Protein 6VBF (pdb70)

Secondary structure (DSSP, 8-state):
-PPEEEEE-S-HHHHHHHHHHHHHTT-EEEEE--HHHHHHHHHHH--SEEEE----SS-HHHHHHHHTTT--S-B--BSS----HHHHH---S---BSP--HHHHHHHHHHHHHT-/-PPEEEEE-S-HHHHHHHHHHHHTTT-EEEEE--HHHHHHHHHHH--SEEEE----SS-HHHHHHHHTTT--S-B--BSS----HHHHH---S---BSS--HHHHHHHHHHHHHT-

Nearest PDB structures (foldseek):
  6vbf-assembly1_A-2  TM=1.009E+00  e=5.667E-22  Acinetobacter baumannii
  1nxt-assembly1_A-2  TM=9.416E-01  e=7.585E-11  Streptococcus pneumoniae TIGR4
  1nxx-assembly1_A-2  TM=9.143E-01  e=1.381E-10  Streptococcus pneumoniae TIGR4
  1nat-assembly1_A  TM=8.744E-01  e=8.213E-08  Bacillus subtilis
  5m7n-assembly1_B  TM=8.431E-01  e=1.344E-06  Brucella abortus str. 2308 A

B-factor: mean 37.84, std 13.03, range [18.89, 103.18]

CATH classification: 3.40.50.2300

Structure (mmCIF, N/CA/C/O backbone):
data_6VBF
#
_entry.id   6VBF
#
_cell.length_a   51.819
_cell.length_b   51.819
_cell.length_c   194.504
_cell.angle_alpha   90.000
_cell.angle_beta   90.000
_cell.angle_gamma   120.000
#
_symmetry.space_group_name_H-M   'P 65'
#
loop_
_entity.id
_entity.type
_entity.pdbx_description
1 polymer 'Two-component regulatory system response regulator'
2 non-polymer 'CALCIUM ION'
3 non-polymer 'CHLORIDE ION'
4 water water
#
loop_
_atom_site.group_PDB
_atom_site.id
_atom_site.type_symbol
_atom_site.label_atom_id
_atom_site.label_alt_id
_atom_site.label_comp_id
_atom_site.label_asym_id
_atom_site.label_entity_id
_atom_site.label_seq_id
_atom_site.pdbx_PDB_ins_code
_atom_site.Cartn_x
_atom_site.Cartn_y
_atom_site.Cartn_z
_atom_site.occupancy
_atom_site.B_iso_or_equiv
_atom_site.auth_seq_id
_atom_site.auth_comp_id
_atom_site.auth_asym_id
_atom_site.auth_atom_id
_atom_site.pdbx_PDB_model_num
ATOM 1 N N . LYS A 1 7 ? 17.894 27.417 28.667 1.000 82.325 6 LYS A N 1
ATOM 2 C CA . LYS A 1 7 ? 16.893 27.933 27.675 1.000 78.827 6 LYS A CA 1
ATOM 3 C C . LYS A 1 7 ? 17.239 29.399 27.358 1.000 70.641 6 LYS A C 1
ATOM 4 O O . LYS A 1 7 ? 16.310 30.209 27.145 1.000 70.701 6 LYS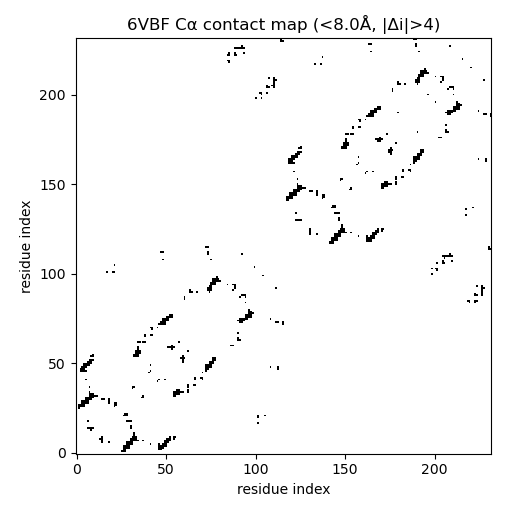 A O 1
ATOM 10 N N . LEU A 1 8 ? 18.543 29.705 27.323 1.000 60.100 7 LEU A N 1
ATOM 11 C CA . LEU A 1 8 ? 19.079 31.065 27.033 1.000 50.561 7 LEU A CA 1
ATOM 12 C C . LEU A 1 8 ? 18.720 31.459 25.600 1.000 42.635 7 LEU A C 1
ATOM 13 O O . LEU A 1 8 ? 18.353 30.603 24.801 1.000 42.720 7 LEU A O 1
ATOM 18 N N . PRO A 1 9 ? 18.774 32.758 25.221 1.000 38.339 8 PRO A N 1
ATOM 19 C CA . PRO A 1 9 ? 18.544 33.146 23.826 1.000 35.232 8 PRO A CA 1
ATOM 20 C C . PRO A 1 9 ? 19.650 32.530 22.956 1.000 31.811 8 PRO A C 1
ATOM 21 O O . PRO A 1 9 ? 20.804 32.666 23.335 1.000 30.276 8 PRO A O 1
ATOM 25 N N . LYS A 1 10 ? 19.276 31.899 21.834 1.000 31.087 9 LYS A N 1
ATOM 26 C CA . LYS A 1 10 ? 20.249 31.232 20.923 1.000 31.137 9 LYS A CA 1
ATOM 27 C C . LYS A 1 10 ? 20.612 32.165 19.762 1.000 27.822 9 LYS A C 1
ATOM 28 O O . LYS A 1 10 ? 19.707 32.569 18.992 1.000 25.484 9 LYS A O 1
ATOM 34 N N . ILE A 1 11 ? 21.903 32.474 19.655 1.000 26.229 10 ILE A N 1
ATOM 35 C CA . ILE A 1 11 ? 22.446 33.372 18.599 1.000 26.112 10 ILE A CA 1
ATOM 36 C C . ILE A 1 11 ? 23.303 32.552 17.630 1.000 24.998 10 ILE A C 1
ATOM 37 O O . ILE A 1 11 ? 24.065 31.675 18.079 1.000 24.513 10 ILE A O 1
ATOM 42 N N . LEU A 1 12 ? 23.176 32.834 16.339 1.000 23.748 11 LEU A N 1
ATOM 43 C CA . LEU A 1 12 ? 24.075 32.222 15.341 1.000 23.803 11 LEU A CA 1
ATOM 44 C C . LEU A 1 12 ? 24.891 33.367 14.736 1.000 22.823 11 LEU A C 1
ATOM 45 O O . LEU A 1 12 ? 24.274 34.342 14.222 1.000 24.554 11 LEU A O 1
ATOM 50 N N . ILE A 1 13 ? 26.202 33.302 14.882 1.000 23.045 12 ILE A N 1
ATOM 51 C CA . ILE A 1 13 ? 27.107 34.300 14.256 1.000 23.962 12 ILE A CA 1
ATOM 52 C C . ILE A 1 13 ? 27.544 33.707 12.921 1.000 24.981 12 ILE A C 1
ATOM 53 O O . ILE A 1 13 ? 28.138 32.621 12.921 1.000 26.332 12 ILE A O 1
ATOM 58 N N . VAL A 1 14 ? 27.204 34.380 11.833 1.000 24.634 13 VAL A N 1
ATOM 59 C CA . VAL A 1 14 ? 27.601 33.930 10.478 1.000 26.653 13 VAL A CA 1
ATOM 60 C C . VAL A 1 14 ? 28.657 34.930 10.023 1.000 28.252 13 VAL A C 1
ATOM 61 O O . VAL A 1 14 ? 28.278 36.040 9.577 1.000 27.679 13 VAL A O 1
ATOM 65 N N . GLU A 1 15 ? 29.914 34.513 10.131 1.000 31.731 14 GLU A N 1
ATOM 66 C CA . GLU A 1 15 ? 31.106 35.361 9.905 1.000 34.980 14 GLU A CA 1
ATOM 67 C C . GLU A 1 15 ? 32.237 34.476 9.383 1.000 39.501 14 GLU A C 1
ATOM 68 O O . GLU A 1 15 ? 32.544 33.474 10.054 1.000 41.821 14 GLU A O 1
ATOM 74 N N . ASP A 1 16 ? 32.813 34.813 8.230 1.000 41.495 15 ASP A N 1
ATOM 75 C CA . ASP A 1 16 ? 33.915 33.970 7.687 1.000 46.565 15 ASP A CA 1
ATOM 76 C C . ASP A 1 16 ? 35.237 34.402 8.333 1.000 47.383 15 ASP A C 1
ATOM 77 O O . ASP A 1 16 ? 36.222 33.650 8.196 1.000 49.075 15 ASP A O 1
ATOM 82 N N . ASP A 1 17 ? 35.272 35.588 8.958 1.000 46.111 16 ASP A N 1
ATOM 83 C CA . ASP A 1 17 ? 36.473 36.013 9.730 1.000 48.286 16 ASP A CA 1
ATOM 84 C C . ASP A 1 17 ? 36.428 35.211 11.037 1.000 49.376 16 ASP A C 1
ATOM 85 O O . ASP A 1 17 ? 35.879 35.724 12.030 1.000 46.003 16 ASP A O 1
ATOM 90 N N . GLU A 1 18 ? 36.981 33.991 11.011 1.000 54.760 17 GLU A N 1
ATOM 91 C CA . GLU A 1 18 ? 36.909 33.055 12.167 1.000 56.105 17 GLU A CA 1
ATOM 92 C C . GLU A 1 18 ? 37.399 33.723 13.459 1.000 53.017 17 GLU A C 1
ATOM 93 O O . GLU A 1 18 ? 36.799 33.453 14.509 1.000 49.146 17 GLU A O 1
ATOM 99 N N . ARG A 1 19 ? 38.444 34.552 13.377 1.000 52.474 18 ARG A N 1
ATOM 100 C CA . ARG A 1 19 ? 39.055 35.212 14.566 1.000 51.554 18 ARG A CA 1
ATOM 101 C C . ARG A 1 19 ? 38.034 36.112 15.274 1.000 46.340 18 ARG A C 1
ATOM 102 O O . ARG A 1 19 ? 37.818 35.923 16.491 1.000 39.968 18 ARG A O 1
ATOM 110 N N . LEU A 1 20 ? 37.470 37.081 14.546 1.000 44.579 19 LEU A N 1
ATOM 111 C CA . LEU A 1 20 ? 36.451 38.011 15.104 1.000 41.954 19 LEU A CA 1
ATOM 112 C C . LEU A 1 20 ? 35.249 37.205 15.609 1.000 38.249 19 LEU A C 1
ATOM 113 O O . LEU A 1 20 ? 34.757 37.493 16.725 1.000 37.944 19 LEU A O 1
ATOM 118 N N . ALA A 1 21 ? 34.806 36.227 14.819 1.000 35.804 20 ALA A N 1
ATOM 119 C CA . ALA A 1 21 ? 33.632 35.403 15.185 1.000 34.250 20 ALA A CA 1
ATOM 120 C C . ALA A 1 21 ? 33.838 34.764 16.562 1.000 34.925 20 ALA A C 1
ATOM 121 O O . ALA A 1 21 ? 32.917 34.804 17.375 1.000 33.015 20 ALA A O 1
ATOM 123 N N . ARG A 1 22 ? 35.023 34.208 16.804 1.000 35.256 21 ARG A N 1
ATOM 124 C CA . ARG A 1 22 ? 35.282 33.502 18.087 1.000 35.300 21 ARG A CA 1
ATOM 125 C C . ARG A 1 22 ? 35.422 34.516 19.223 1.000 33.808 21 ARG A C 1
ATOM 126 O O . ARG A 1 22 ? 34.936 34.201 20.313 1.000 34.044 21 ARG A O 1
ATOM 134 N N . LEU A 1 23 ? 36.051 35.670 18.986 1.000 33.825 22 LEU A N 1
ATOM 135 C CA . LEU A 1 23 ? 36.145 36.699 20.062 1.000 34.734 22 LEU A CA 1
ATOM 136 C C . LEU A 1 23 ? 34.738 37.183 20.430 1.000 32.930 22 LEU A C 1
ATOM 137 O O . LEU A 1 23 ? 34.450 37.316 21.617 1.000 33.241 22 LEU A O 1
ATOM 142 N N . THR A 1 24 ? 33.908 37.440 19.425 1.000 31.061 23 THR A N 1
ATOM 143 C CA . THR A 1 24 ? 32.516 37.886 19.658 1.000 29.869 23 THR A CA 1
ATOM 144 C C . THR A 1 24 ? 31.743 36.785 20.390 1.000 27.172 23 THR A C 1
ATOM 145 O O . THR A 1 24 ? 31.004 37.106 21.335 1.000 25.474 23 THR A O 1
ATOM 149 N N . GLN A 1 25 ? 31.889 35.543 19.929 1.000 27.383 24 GLN A N 1
ATOM 150 C CA . GLN A 1 25 ? 31.196 34.384 20.544 1.000 26.970 24 GLN A CA 1
ATOM 151 C C . GLN A 1 25 ? 31.524 34.326 22.042 1.000 28.472 24 GLN A C 1
ATOM 152 O O . GLN A 1 25 ? 30.587 34.239 22.847 1.000 30.362 24 GLN A O 1
ATOM 158 N N A GLU A 1 26 ? 32.817 34.404 22.376 0.500 31.160 25 GLU A N 1
ATOM 159 N N B GLU A 1 26 ? 32.811 34.391 22.394 0.500 30.791 25 GLU A N 1
ATOM 160 C CA A GLU A 1 26 ? 33.329 34.331 23.775 0.500 32.600 25 GLU A CA 1
ATOM 161 C CA B GLU A 1 26 ? 33.252 34.286 23.813 0.500 31.950 25 GLU A CA 1
ATOM 162 C C A GLU A 1 26 ? 32.661 35.421 24.622 0.500 31.620 25 GLU A C 1
ATOM 163 C C B GLU A 1 26 ? 32.632 35.424 24.636 0.500 31.205 25 GLU A C 1
ATOM 164 O O A GLU A 1 26 ? 32.170 35.108 25.720 0.500 30.969 25 GLU A O 1
ATOM 165 O O B GLU A 1 26 ? 32.144 35.146 25.744 0.500 30.639 25 GLU A O 1
ATOM 176 N N . TYR A 1 27 ? 32.638 36.649 24.100 1.000 32.471 26 TYR A N 1
ATOM 177 C CA . TYR A 1 27 ? 32.059 37.809 24.825 1.000 29.946 26 TYR A CA 1
ATOM 178 C C . TYR A 1 27 ? 30.562 37.597 25.068 1.000 28.576 26 TYR A C 1
ATOM 179 O O . TYR A 1 27 ? 30.094 37.825 26.210 1.000 28.871 26 TYR A O 1
ATOM 188 N N . LEU A 1 28 ? 29.833 37.153 24.043 1.000 28.246 27 LEU A N 1
ATOM 189 C CA . LEU A 1 28 ? 28.357 37.001 24.166 1.000 26.729 27 LEU A CA 1
ATOM 190 C C . LEU A 1 28 ? 28.015 35.836 25.101 1.000 26.761 27 LEU A C 1
ATOM 191 O O . LEU A 1 28 ? 27.044 35.979 25.876 1.000 26.704 27 LEU A O 1
ATOM 196 N N . ILE A 1 29 ? 28.763 34.734 25.037 1.000 26.650 28 ILE A N 1
ATOM 197 C CA . ILE A 1 29 ? 28.533 33.593 25.972 1.000 27.277 28 ILE A CA 1
ATOM 198 C C . ILE A 1 29 ? 28.755 34.066 27.416 1.000 28.652 28 ILE A C 1
ATOM 199 O O . ILE A 1 29 ? 27.951 33.702 28.289 1.000 28.081 28 ILE A O 1
ATOM 204 N N . ARG A 1 30 ? 29.818 34.839 27.644 1.000 31.022 29 ARG A N 1
ATOM 205 C CA . ARG A 1 30 ? 30.166 35.370 28.995 1.000 35.906 29 ARG A CA 1
ATOM 206 C C . ARG A 1 30 ? 29.054 36.310 29.473 1.000 34.792 29 ARG A C 1
ATOM 207 O O . ARG A 1 30 ? 28.968 36.568 30.697 1.000 33.469 29 ARG A O 1
ATOM 215 N N . ASN A 1 31 ? 28.228 36.793 28.534 1.000 30.589 30 ASN A N 1
ATOM 216 C CA . ASN A 1 31 ? 27.128 37.745 28.842 1.000 32.843 30 ASN A CA 1
ATOM 217 C C . ASN A 1 31 ? 25.745 37.066 28.790 1.000 34.885 30 ASN A C 1
ATOM 218 O O . ASN A 1 31 ? 24.751 37.789 28.576 1.000 39.773 30 ASN A O 1
ATOM 223 N N . GLY A 1 32 ? 25.685 35.732 28.903 1.000 34.209 31 GLY A N 1
ATOM 224 C CA . GLY A 1 32 ? 24.396 35.029 29.092 1.000 34.732 31 GLY A CA 1
ATOM 225 C C . GLY A 1 32 ? 23.683 34.592 27.832 1.000 34.991 31 GLY A C 1
ATOM 226 O O . GLY A 1 32 ? 22.442 34.403 27.907 1.000 36.151 31 GLY A O 1
ATOM 227 N N . LEU A 1 33 ? 24.403 34.428 26.722 1.000 29.817 32 LEU A N 1
ATOM 228 C CA . LEU A 1 33 ? 23.753 33.957 25.473 1.000 30.580 32 LEU A CA 1
ATOM 229 C C . LEU A 1 33 ? 24.363 32.612 25.075 1.000 29.028 32 LEU A C 1
ATOM 230 O O . LEU A 1 33 ? 25.496 32.339 25.518 1.000 30.064 32 LEU A O 1
ATOM 235 N N . GLU A 1 34 ? 23.590 31.786 24.369 1.000 29.743 33 GLU A N 1
ATOM 236 C CA . GLU A 1 34 ? 24.096 30.521 23.771 1.000 31.511 33 GLU A CA 1
ATOM 237 C C . GLU A 1 34 ? 24.521 30.925 22.359 1.000 31.125 33 GLU A C 1
ATOM 238 O O . GLU A 1 34 ? 23.664 31.516 21.660 1.000 31.095 33 GLU A O 1
ATOM 244 N N . VAL A 1 35 ? 25.773 30.678 21.970 1.000 29.791 34 VAL A N 1
ATOM 245 C CA . VAL A 1 35 ? 26.230 31.206 20.653 1.000 28.194 34 VAL A CA 1
ATOM 246 C C . VAL A 1 35 ? 26.935 30.138 19.810 1.000 28.651 34 VAL A C 1
ATOM 247 O O . VAL A 1 35 ? 27.860 29.453 20.313 1.000 28.398 34 VAL A O 1
ATOM 251 N N . GLY A 1 36 ? 26.504 30.037 18.556 1.000 27.274 35 GLY A N 1
ATOM 252 C CA . GLY A 1 36 ? 27.124 29.153 17.558 1.000 28.525 35 GLY A CA 1
ATOM 253 C C . GLY A 1 36 ? 27.747 30.012 16.478 1.000 27.957 35 GLY A C 1
ATOM 254 O O . GLY A 1 36 ? 27.326 31.191 16.352 1.000 24.854 35 GLY A O 1
ATOM 255 N N . VAL A 1 37 ? 28.694 29.443 15.725 1.000 27.129 36 VAL A N 1
ATOM 256 C CA . VAL A 1 37 ? 29.414 30.173 14.646 1.000 27.979 36 VAL A CA 1
ATOM 257 C C . VAL A 1 37 ? 29.297 29.363 13.350 1.000 28.352 36 VAL A C 1
ATOM 258 O O . VAL A 1 37 ? 29.399 28.112 13.414 1.000 28.469 36 VAL A O 1
ATOM 262 N N . GLU A 1 38 ? 29.021 30.055 12.249 1.000 29.748 37 GLU A N 1
ATOM 263 C CA . GLU A 1 38 ? 28.972 29.452 10.890 1.000 28.852 37 GLU A CA 1
ATOM 264 C C . GLU A 1 38 ? 29.821 30.354 9.986 1.000 29.715 37 GLU A C 1
ATOM 265 O O . GLU A 1 38 ? 29.768 31.581 10.172 1.000 28.618 37 GLU A O 1
ATOM 271 N N . THR A 1 39 ? 30.614 29.770 9.083 1.000 30.997 38 THR A N 1
ATOM 272 C CA . THR A 1 39 ? 31.509 30.582 8.215 1.000 32.582 38 THR A CA 1
ATOM 273 C C . THR A 1 39 ? 31.068 30.524 6.751 1.000 33.142 38 THR A C 1
ATOM 274 O O . THR A 1 39 ? 31.580 31.339 5.982 1.000 34.829 38 THR A O 1
ATOM 278 N N . ASP A 1 40 ? 30.150 29.614 6.399 1.000 32.829 39 ASP A N 1
ATOM 279 C CA . ASP A 1 40 ? 29.731 29.463 4.982 1.000 32.378 39 ASP A CA 1
ATOM 280 C C . ASP A 1 40 ? 28.271 29.882 4.794 1.000 29.023 39 ASP A C 1
ATOM 281 O O . ASP A 1 40 ? 27.396 29.419 5.540 1.000 27.535 39 ASP A O 1
ATOM 286 N N . GLY A 1 41 ? 28.016 30.675 3.753 1.000 29.123 40 GLY A N 1
ATOM 287 C CA . GLY A 1 41 ? 26.658 31.181 3.474 1.000 28.050 40 GLY A CA 1
ATOM 288 C C . GLY A 1 41 ? 25.668 30.082 3.124 1.000 27.817 40 GLY A C 1
ATOM 289 O O . GLY A 1 41 ? 24.521 30.180 3.571 1.000 28.579 40 GLY A O 1
ATOM 290 N N . ASN A 1 42 ? 26.072 29.084 2.336 1.000 29.926 41 ASN A N 1
ATOM 291 C CA . ASN A 1 42 ? 25.130 27.994 1.953 1.000 32.522 41 ASN A CA 1
ATOM 292 C C . ASN A 1 42 ? 24.799 27.160 3.201 1.000 31.907 41 ASN A C 1
ATOM 293 O O . ASN A 1 42 ? 23.620 26.794 3.388 1.000 31.779 41 ASN A O 1
ATOM 298 N N . ARG A 1 43 ? 25.801 26.882 4.029 1.000 32.213 42 ARG A N 1
ATOM 299 C CA . ARG A 1 43 ? 25.554 26.128 5.285 1.000 32.964 42 ARG A CA 1
ATOM 300 C C . ARG A 1 43 ? 24.709 26.994 6.236 1.000 29.290 42 ARG A C 1
ATOM 301 O O . ARG A 1 43 ? 23.862 26.433 6.944 1.000 29.912 42 ARG A O 1
ATOM 309 N N . ALA A 1 44 ? 24.894 28.318 6.216 1.000 27.748 43 ALA A N 1
ATOM 310 C CA . ALA A 1 44 ? 24.115 29.197 7.126 1.000 26.339 43 ALA A CA 1
ATOM 311 C C . ALA A 1 44 ? 22.630 29.117 6.758 1.000 25.426 43 ALA A C 1
ATOM 312 O O . ALA A 1 44 ? 21.796 29.069 7.673 1.000 26.058 43 ALA A O 1
ATOM 314 N N . ILE A 1 45 ? 22.311 29.091 5.458 1.000 25.803 44 ILE A N 1
ATOM 315 C CA . ILE A 1 45 ? 20.883 28.996 5.031 1.000 26.889 44 ILE A CA 1
ATOM 316 C C . ILE A 1 45 ? 20.233 27.747 5.637 1.000 28.218 44 ILE A C 1
ATOM 317 O O . ILE A 1 45 ? 19.193 27.884 6.304 1.000 27.471 44 ILE A O 1
ATOM 322 N N A ARG A 1 46 ? 20.837 26.573 5.419 0.500 30.840 45 ARG A N 1
ATOM 323 N N B ARG A 1 46 ? 20.838 26.572 5.430 0.500 30.734 45 ARG A N 1
ATOM 324 C CA A ARG A 1 46 ? 20.259 25.300 5.931 0.500 33.643 45 ARG A CA 1
ATOM 325 C CA B ARG A 1 46 ? 20.239 25.303 5.931 0.500 33.481 45 ARG A CA 1
ATOM 326 C C A ARG A 1 46 ? 20.208 25.325 7.462 0.500 32.559 45 ARG A C 1
ATOM 327 C C B ARG A 1 46 ? 20.219 25.296 7.466 0.500 32.556 45 ARG A C 1
ATOM 328 O O A ARG A 1 46 ? 19.155 24.959 8.016 0.500 33.606 45 ARG A O 1
ATOM 329 O O B ARG A 1 46 ? 19.197 24.868 8.030 0.500 33.942 45 ARG A O 1
ATOM 344 N N . ARG A 1 47 ? 21.277 25.807 8.104 1.000 31.238 46 ARG A N 1
ATOM 345 C CA . ARG A 1 47 ? 21.372 25.818 9.588 1.000 32.077 46 ARG A CA 1
ATOM 346 C C . ARG A 1 47 ? 20.376 26.811 10.204 1.000 29.603 46 ARG A C 1
ATOM 347 O O . ARG A 1 47 ? 19.757 26.476 11.233 1.000 29.943 46 ARG A O 1
ATOM 355 N N . ILE A 1 48 ? 20.206 27.980 9.592 1.000 26.912 47 ILE A N 1
ATOM 356 C CA . ILE A 1 48 ? 19.216 28.947 10.146 1.000 27.180 47 ILE A CA 1
ATOM 357 C C . ILE A 1 48 ? 17.821 28.339 10.071 1.000 27.986 47 ILE A C 1
ATOM 358 O O . ILE A 1 48 ? 17.109 28.405 11.067 1.000 28.628 47 ILE A O 1
ATOM 363 N N . ILE A 1 49 ? 17.455 27.769 8.923 1.000 29.618 48 ILE A N 1
ATOM 364 C CA . ILE A 1 49 ? 16.090 27.194 8.748 1.000 32.188 48 ILE A CA 1
ATOM 365 C C . ILE A 1 49 ? 15.870 25.996 9.693 1.000 34.572 48 ILE A C 1
ATOM 366 O O . ILE A 1 49 ? 14.791 25.925 10.309 1.000 34.435 48 ILE A O 1
ATOM 371 N N . SER A 1 50 ? 16.851 25.104 9.838 1.000 36.057 49 SER A N 1
ATOM 372 C CA . SER A 1 50 ? 16.622 23.887 10.665 1.000 38.471 49 SER A CA 1
ATOM 373 C C . SER A 1 50 ? 16.782 24.158 12.167 1.000 38.241 49 SER A C 1
ATOM 374 O O . SER A 1 50 ? 15.982 23.601 12.931 1.000 37.344 49 SER A O 1
ATOM 377 N N . GLU A 1 51 ? 17.757 24.981 12.568 1.000 36.003 50 GLU A N 1
ATOM 378 C CA . GLU A 1 51 ? 18.042 25.214 14.016 1.000 36.214 50 GLU A CA 1
ATOM 379 C C . GLU A 1 51 ? 17.207 26.370 14.582 1.000 35.159 50 GLU A C 1
ATOM 380 O O . GLU A 1 51 ? 17.117 26.464 15.829 1.000 33.572 50 GLU A O 1
ATOM 386 N N . GLN A 1 52 ? 16.659 27.224 13.712 1.000 33.209 51 GLN A N 1
ATOM 387 C CA . GLN A 1 52 ? 15.779 28.344 14.145 1.000 30.872 51 GLN A CA 1
ATOM 388 C C . GLN A 1 52 ? 16.376 29.088 15.341 1.000 29.993 51 GLN A C 1
ATOM 389 O O . GLN A 1 52 ? 15.772 29.147 16.408 1.000 27.913 51 GLN A O 1
ATOM 395 N N . PRO A 1 53 ? 17.569 29.710 15.209 1.000 29.169 52 PRO A N 1
ATOM 396 C CA . PRO A 1 53 ? 18.127 30.516 16.297 1.000 28.533 52 PRO A CA 1
ATOM 397 C C . PRO A 1 53 ? 17.231 31.730 16.618 1.000 27.881 52 PRO A C 1
ATOM 398 O O . PRO A 1 53 ? 16.457 32.151 15.768 1.000 27.395 52 PRO A O 1
ATOM 402 N N . ASP A 1 54 ? 17.366 32.283 17.827 1.000 27.023 53 ASP A N 1
ATOM 403 C CA . ASP A 1 54 ? 16.532 33.445 18.245 1.000 26.742 53 ASP A CA 1
ATOM 404 C C . ASP A 1 54 ? 16.962 34.713 17.494 1.000 24.594 53 ASP A C 1
ATOM 405 O O . ASP A 1 54 ? 16.146 35.648 17.369 1.000 24.842 53 ASP A O 1
ATOM 410 N N . LEU A 1 55 ? 18.202 34.746 17.020 1.000 23.882 54 LEU A N 1
ATOM 411 C CA . LEU A 1 55 ? 18.714 35.917 16.272 1.000 22.861 54 LEU A CA 1
ATOM 412 C C . LEU A 1 55 ? 19.968 35.484 15.513 1.000 21.689 54 LEU A C 1
ATOM 413 O O . LEU A 1 55 ? 20.703 34.609 16.019 1.000 20.758 54 LEU A O 1
ATOM 418 N N . VAL A 1 56 ? 20.181 36.089 14.350 1.000 20.980 55 VAL A N 1
ATOM 419 C CA . VAL A 1 56 ? 21.367 35.816 13.501 1.000 20.363 55 VAL A CA 1
ATOM 420 C C . VAL A 1 56 ? 22.150 37.117 13.343 1.000 20.336 55 VAL A C 1
ATOM 421 O O . VAL A 1 56 ? 21.530 38.167 13.024 1.000 18.886 55 VAL A O 1
ATOM 425 N N . VAL A 1 57 ? 23.454 37.043 13.592 1.000 19.313 56 VAL A N 1
ATOM 426 C CA . VAL A 1 57 ? 24.411 38.136 13.292 1.000 20.928 56 VAL A CA 1
ATOM 427 C C . VAL A 1 57 ? 24.998 37.718 11.935 1.000 22.308 56 VAL A C 1
ATOM 428 O O . VAL A 1 57 ? 25.657 36.632 11.890 1.000 24.210 56 VAL A O 1
ATOM 432 N N . LEU A 1 58 ? 24.729 38.492 10.883 1.000 21.437 57 LEU A N 1
ATOM 433 C CA . LEU A 1 58 ? 25.064 38.066 9.491 1.000 22.574 57 LEU A CA 1
ATOM 434 C C . LEU A 1 58 ? 26.025 39.012 8.769 1.000 26.291 57 LEU A C 1
ATOM 435 O O . LEU A 1 58 ? 25.656 40.172 8.493 1.000 25.281 57 LEU A O 1
ATOM 440 N N . ASP A 1 59 ? 27.200 38.482 8.431 1.000 28.660 58 ASP A N 1
ATOM 441 C CA . ASP A 1 59 ? 28.226 39.197 7.633 1.000 32.929 58 ASP A CA 1
ATOM 442 C C . ASP A 1 59 ? 27.687 39.298 6.202 1.000 33.490 58 ASP A C 1
ATOM 443 O O . ASP A 1 59 ? 27.050 38.337 5.724 1.000 32.163 58 ASP A O 1
ATOM 448 N N . VAL A 1 60 ? 27.918 40.424 5.534 1.000 33.709 59 VAL A N 1
ATOM 449 C CA . VAL A 1 60 ? 27.377 40.620 4.162 1.000 35.979 59 VAL A CA 1
ATOM 450 C C . VAL A 1 60 ? 28.206 39.821 3.156 1.000 34.410 59 VAL A C 1
ATOM 451 O O . VAL A 1 60 ? 27.668 39.389 2.147 1.000 31.788 59 VAL A O 1
ATOM 463 N N . LEU A 1 62 ? 30.454 36.492 2.495 1.000 38.250 61 LEU A N 1
ATOM 464 C CA . LEU A 1 62 ? 30.730 35.140 2.958 1.000 38.554 61 LEU A CA 1
ATOM 465 C C . LEU A 1 62 ? 31.124 34.218 1.814 1.000 42.317 61 LEU A C 1
ATOM 466 O O . LEU A 1 62 ? 30.640 34.397 0.709 1.000 43.919 61 LEU A O 1
ATOM 471 N N . PRO A 1 63 ? 31.949 33.172 2.055 1.000 41.877 62 PRO A N 1
ATOM 472 C CA . PRO A 1 63 ? 32.219 32.172 1.027 1.000 45.886 62 PRO A CA 1
ATOM 473 C C . PRO A 1 63 ? 30.843 31.568 0.715 1.000 43.076 62 PRO A C 1
ATOM 474 O O . PRO A 1 63 ? 29.991 31.493 1.612 1.000 39.350 62 PRO A O 1
ATOM 478 N N . GLY A 1 64 ? 30.635 31.151 -0.522 1.000 41.066 63 GLY A N 1
ATOM 479 C CA . GLY A 1 64 ? 29.292 30.672 -0.865 1.000 40.951 63 GLY A CA 1
ATOM 480 C C . GLY A 1 64 ? 28.330 31.850 -0.856 1.000 43.146 63 GLY A C 1
ATOM 481 O O . GLY A 1 64 ? 28.788 32.996 -1.139 1.000 47.025 63 GLY A O 1
ATOM 482 N N . ALA A 1 65 ? 27.098 31.618 -0.407 1.000 36.101 64 ALA A N 1
ATOM 483 C CA . ALA A 1 65 ? 26.027 32.627 -0.515 1.000 33.908 64 ALA A CA 1
ATOM 484 C C . ALA A 1 65 ? 26.375 33.916 0.241 1.000 31.988 64 ALA A C 1
ATOM 485 O O . ALA A 1 65 ? 26.841 33.847 1.412 1.000 31.512 64 ALA A O 1
ATOM 487 N N . ASP A 1 66 ? 26.171 35.046 -0.447 1.000 31.609 65 ASP A N 1
ATOM 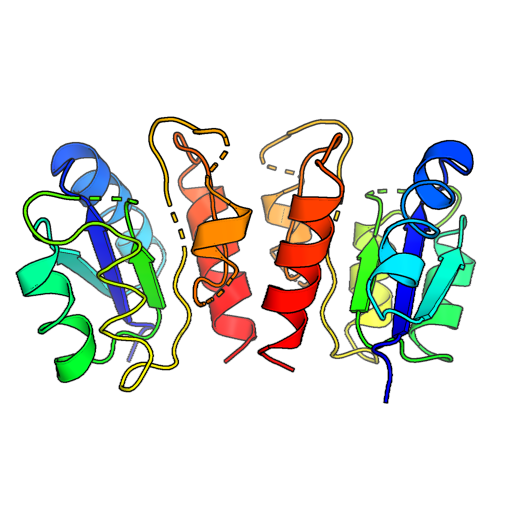488 C CA . ASP A 1 66 ? 26.370 36.407 0.113 1.000 32.380 65 ASP A CA 1
ATOM 489 C C . ASP A 1 66 ? 25.277 36.667 1.160 1.000 27.762 65 ASP A C 1
ATOM 490 O O . ASP A 1 66 ? 24.252 35.971 1.119 1.000 25.634 65 ASP A O 1
ATOM 495 N N . GLY A 1 67 ? 25.468 37.666 2.027 1.000 26.151 66 GLY A N 1
ATOM 496 C CA . GLY A 1 67 ? 24.479 37.957 3.085 1.000 25.683 66 GLY A CA 1
ATOM 497 C C . GLY A 1 67 ? 23.107 38.286 2.518 1.000 24.264 66 GLY A C 1
ATOM 498 O O . GLY A 1 67 ? 22.104 37.874 3.128 1.000 24.836 66 GLY A O 1
ATOM 499 N N . LEU A 1 68 ? 23.044 38.986 1.387 1.000 24.755 67 LEU A N 1
ATOM 500 C CA . LEU A 1 68 ? 21.706 39.310 0.830 1.000 24.705 67 LEU A CA 1
ATOM 501 C C . LEU A 1 68 ? 21.027 38.007 0.393 1.000 24.535 67 LEU A C 1
ATOM 502 O O . LEU A 1 68 ? 19.804 37.873 0.607 1.000 25.369 67 LEU A O 1
ATOM 507 N N . THR A 1 69 ? 21.788 37.080 -0.191 1.000 25.269 68 THR A N 1
ATOM 508 C CA . THR A 1 69 ? 21.221 35.769 -0.604 1.000 24.324 68 THR A CA 1
ATOM 509 C C . THR A 1 69 ? 20.760 35.010 0.646 1.000 24.295 68 THR A C 1
ATOM 510 O O . THR A 1 69 ? 19.647 34.435 0.624 1.000 24.993 68 THR A O 1
ATOM 514 N N . VAL A 1 70 ? 21.550 35.040 1.724 1.000 23.975 69 VAL A N 1
ATOM 515 C CA . VAL A 1 70 ? 21.124 34.312 2.959 1.000 24.838 69 VAL A CA 1
ATOM 516 C C . VAL A 1 70 ? 19.770 34.873 3.417 1.000 24.411 69 VAL A C 1
ATOM 517 O O . VAL A 1 70 ? 18.836 34.079 3.680 1.000 25.546 69 VAL A O 1
ATOM 521 N N A CYS A 1 71 ? 19.642 36.205 3.493 0.700 25.747 70 CYS A N 1
ATOM 522 N N B CYS A 1 71 ? 19.669 36.201 3.444 0.300 24.556 70 CYS A N 1
ATOM 523 C CA A CYS A 1 71 ? 18.342 36.812 3.901 0.700 26.063 70 CYS A CA 1
ATOM 524 C CA B CYS A 1 71 ? 18.436 36.886 3.902 0.300 24.399 70 CYS A CA 1
ATOM 525 C C A CYS A 1 71 ? 17.218 36.355 2.977 0.700 25.930 70 CYS A C 1
ATOM 526 C C B CYS A 1 71 ? 17.243 36.515 3.002 0.300 25.181 70 CYS A C 1
ATOM 527 O O A CYS A 1 71 ? 16.200 35.829 3.474 0.700 25.926 70 CYS A O 1
ATOM 528 O O B CYS A 1 71 ? 16.174 36.201 3.551 0.300 25.605 70 CYS A O 1
ATOM 533 N N . ARG A 1 72 ? 17.432 36.527 1.678 1.000 26.181 71 ARG A N 1
ATOM 534 C CA . ARG A 1 72 ? 16.370 36.186 0.696 1.000 27.686 71 ARG A CA 1
ATOM 535 C C . ARG A 1 72 ? 15.911 34.729 0.854 1.000 28.057 71 ARG A C 1
ATOM 536 O O . ARG A 1 72 ? 14.698 34.493 0.796 1.000 30.507 71 ARG A O 1
ATOM 544 N N . GLU A 1 73 ? 16.839 33.805 1.092 1.000 28.329 72 GLU A N 1
ATOM 545 C CA . GLU A 1 73 ? 16.496 32.360 1.138 1.000 31.583 72 GLU A CA 1
ATOM 546 C C . GLU A 1 73 ? 15.944 31.939 2.508 1.000 29.738 72 GLU A C 1
ATOM 547 O O . GLU A 1 73 ? 15.147 30.996 2.531 1.000 30.813 72 GLU A O 1
ATOM 553 N N . VAL A 1 74 ? 16.355 32.573 3.604 1.000 27.335 73 VAL A N 1
ATOM 554 C CA . VAL A 1 74 ? 15.828 32.115 4.928 1.000 26.491 73 VAL A CA 1
ATOM 555 C C . VAL A 1 74 ? 14.507 32.811 5.275 1.000 26.320 73 VAL A C 1
ATOM 556 O O . VAL A 1 74 ? 13.670 32.166 5.942 1.000 26.858 73 VAL A O 1
ATOM 560 N N . ARG A 1 75 ? 14.285 34.036 4.791 1.000 25.518 74 ARG A N 1
ATOM 561 C CA . ARG A 1 75 ? 13.099 34.816 5.234 1.000 25.846 74 ARG A CA 1
ATOM 562 C C . ARG A 1 75 ? 11.761 34.104 5.023 1.000 28.014 74 ARG A C 1
ATOM 563 O O . ARG A 1 75 ? 10.841 34.316 5.813 1.000 29.683 74 ARG A O 1
ATOM 571 N N . PRO A 1 76 ? 11.537 33.285 3.975 1.000 29.669 75 PRO A N 1
ATOM 572 C CA . PRO A 1 76 ? 10.260 32.575 3.872 1.000 31.941 75 PRO A CA 1
ATOM 573 C C . PRO A 1 76 ? 10.037 31.538 4.987 1.000 33.377 75 PRO A C 1
ATOM 574 O O . PRO A 1 76 ? 8.883 31.215 5.260 1.000 35.412 75 PRO A O 1
ATOM 578 N N . HIS A 1 77 ? 11.118 31.089 5.638 1.000 32.704 76 HIS A N 1
ATOM 579 C CA . HIS A 1 77 ? 11.053 29.993 6.645 1.000 33.929 76 HIS A CA 1
ATOM 580 C C . HIS A 1 77 ? 11.612 30.424 8.001 1.000 32.720 76 HIS A C 1
ATOM 581 O O . HIS A 1 77 ? 11.617 29.598 8.917 1.000 34.656 76 HIS A O 1
ATOM 588 N N . TYR A 1 78 ? 12.112 31.649 8.097 1.000 29.477 77 TYR A N 1
ATOM 589 C CA . TYR A 1 78 ? 12.759 32.126 9.339 1.000 28.506 77 TYR A CA 1
ATOM 590 C C . TYR A 1 78 ? 12.300 33.560 9.581 1.000 27.389 77 TYR A C 1
ATOM 591 O O . TYR A 1 78 ? 12.567 34.417 8.739 1.000 26.740 77 TYR A O 1
ATOM 600 N N . HIS A 1 79 ? 11.702 33.812 10.742 1.000 29.428 78 HIS A N 1
ATOM 601 C CA . HIS A 1 79 ? 11.059 35.132 10.974 1.000 29.290 78 HIS A CA 1
ATOM 602 C C . HIS A 1 79 ? 11.663 35.846 12.180 1.000 28.887 78 HIS A C 1
ATOM 603 O O . HIS A 1 79 ? 11.059 36.849 12.603 1.000 31.144 78 HIS A O 1
ATOM 610 N N . GLN A 1 80 ? 12.805 35.370 12.684 1.000 26.174 79 GLN A N 1
ATOM 611 C CA . GLN A 1 80 ? 13.442 36.007 13.872 1.000 26.576 79 GLN A CA 1
ATOM 612 C C . GLN A 1 80 ? 14.388 37.098 13.381 1.000 24.111 79 GLN A C 1
ATOM 613 O O . GLN A 1 80 ? 14.700 37.168 12.199 1.000 23.537 79 GLN A O 1
ATOM 619 N N . PRO A 1 81 ? 14.889 37.975 14.269 1.000 22.920 80 PRO A N 1
ATOM 620 C CA . PRO A 1 81 ? 15.735 39.086 13.832 1.000 22.373 80 PRO A CA 1
ATOM 621 C C . PRO A 1 81 ? 17.082 38.717 13.193 1.000 21.215 80 PRO A C 1
ATOM 622 O O . PRO A 1 81 ? 17.709 37.758 13.597 1.000 21.463 80 PRO A O 1
ATOM 626 N N . ILE A 1 82 ? 17.450 39.486 12.170 1.000 20.588 81 ILE A N 1
ATOM 627 C CA . ILE A 1 82 ? 18.763 39.372 11.480 1.000 21.752 81 ILE A CA 1
ATOM 628 C C . ILE A 1 82 ? 19.476 40.714 11.625 1.000 20.811 81 ILE A C 1
ATOM 629 O O . ILE A 1 82 ? 18.894 41.751 11.209 1.000 20.316 81 ILE A O 1
ATOM 634 N N . LEU A 1 83 ? 20.655 40.683 12.240 1.000 20.610 82 LEU A N 1
ATOM 635 C CA . LEU A 1 83 ? 21.529 41.866 12.422 1.000 21.493 82 LEU A CA 1
ATOM 636 C C . LEU A 1 83 ? 22.681 41.714 11.437 1.000 21.340 82 LEU A C 1
ATOM 637 O O . LEU A 1 83 ? 23.520 40.827 11.579 1.000 21.001 82 LEU A O 1
ATOM 650 N N . LEU A 1 85 ? 26.165 42.764 9.470 1.000 25.243 84 LEU A N 1
ATOM 651 C CA . LEU A 1 85 ? 27.441 43.427 9.697 1.000 27.447 84 LEU A CA 1
ATOM 652 C C . LEU A 1 85 ? 28.196 43.584 8.372 1.000 30.558 84 LEU A C 1
ATOM 653 O O . LEU A 1 85 ? 28.055 42.702 7.490 1.000 34.029 84 LEU A O 1
ATOM 658 N N . THR A 1 86 ? 28.962 44.663 8.230 1.000 31.325 85 THR A N 1
ATOM 659 C CA . THR A 1 86 ? 29.788 44.878 7.009 1.000 33.354 85 THR A CA 1
ATOM 660 C C . THR A 1 86 ? 31.172 45.365 7.431 1.000 36.166 85 THR A C 1
ATOM 661 O O . THR A 1 86 ? 31.228 46.207 8.344 1.000 35.703 85 THR A O 1
ATOM 665 N N . ALA A 1 87 ? 32.226 44.854 6.781 1.000 39.182 86 ALA A N 1
ATOM 666 C CA . ALA A 1 87 ? 33.626 45.236 7.091 1.000 44.386 86 ALA A CA 1
ATOM 667 C C . ALA A 1 87 ? 34.045 46.386 6.175 1.000 48.486 86 ALA A C 1
ATOM 668 O O . ALA A 1 87 ? 35.202 46.826 6.268 1.000 52.110 86 ALA A O 1
ATOM 670 N N . ARG A 1 88 ? 33.141 46.826 5.300 1.000 51.927 87 ARG A N 1
ATOM 671 C CA . ARG A 1 88 ? 33.443 47.965 4.395 1.000 55.483 87 ARG A CA 1
ATOM 672 C C . ARG A 1 88 ? 32.119 48.507 3.857 1.000 54.794 87 ARG A C 1
ATOM 673 O O . ARG A 1 88 ? 31.479 47.816 3.028 1.000 51.581 87 ARG A O 1
ATOM 681 N N . THR A 1 89 ? 31.731 49.694 4.319 1.000 53.635 88 THR A N 1
ATOM 682 C CA . THR A 1 89 ? 30.469 50.313 3.852 1.000 53.818 88 THR A CA 1
ATOM 683 C C . THR A 1 89 ? 30.561 50.584 2.348 1.000 55.334 88 THR A C 1
ATOM 684 O O . THR A 1 89 ? 31.540 51.228 1.915 1.000 53.208 88 THR A O 1
ATOM 688 N N . GLU A 1 90 ? 29.597 50.048 1.598 1.000 53.738 89 GLU A N 1
ATOM 689 C CA . GLU A 1 90 ? 29.460 50.259 0.132 1.000 54.036 89 GLU A CA 1
ATOM 690 C C . GLU A 1 90 ? 28.173 51.072 -0.066 1.000 50.289 89 GLU A C 1
ATOM 691 O O . GLU A 1 90 ? 27.257 50.956 0.772 1.000 46.943 89 GLU A O 1
ATOM 697 N N A ASP A 1 91 ? 28.112 51.871 -1.134 0.500 49.513 90 ASP A N 1
ATOM 698 N N B ASP A 1 91 ? 28.111 51.866 -1.137 0.500 50.907 90 ASP A N 1
ATOM 699 C CA A ASP A 1 91 ? 26.913 52.702 -1.426 0.500 48.737 90 ASP A CA 1
ATOM 700 C CA B ASP A 1 91 ? 26.915 52.700 -1.428 0.500 50.933 90 ASP A CA 1
ATOM 701 C C A ASP A 1 91 ? 25.685 51.796 -1.538 0.500 46.507 90 ASP A C 1
ATOM 702 C C B ASP A 1 91 ? 25.684 51.797 -1.540 0.500 47.747 90 ASP A C 1
ATOM 703 O O A ASP A 1 91 ? 25.766 50.718 -2.128 0.500 46.827 90 ASP A O 1
ATOM 704 O O B ASP A 1 91 ? 25.763 50.720 -2.133 0.500 48.012 90 ASP A O 1
ATOM 721 N N . ASP A 1 93 ? 24.301 49.926 0.584 1.000 35.230 92 ASP A N 1
ATOM 722 C CA . ASP A 1 93 ? 24.327 48.642 1.273 1.000 36.104 92 ASP A CA 1
ATOM 723 C C . ASP A 1 93 ? 23.249 48.558 2.371 1.000 31.603 92 ASP A C 1
ATOM 724 O O . ASP A 1 93 ? 22.524 47.525 2.406 1.000 27.477 92 ASP A O 1
ATOM 729 N N . GLN A 1 94 ? 23.131 49.583 3.215 1.000 30.539 93 GLN A N 1
ATOM 730 C CA . GLN A 1 94 ? 22.153 49.535 4.340 1.000 29.792 93 GLN A CA 1
ATOM 731 C C . GLN A 1 94 ? 20.721 49.401 3.817 1.000 26.686 93 GLN A C 1
ATOM 732 O O . GLN A 1 94 ? 19.966 48.582 4.369 1.000 24.587 93 GLN A O 1
ATOM 738 N N . VAL A 1 95 ? 20.335 50.223 2.839 1.000 25.814 94 VAL A N 1
ATOM 739 C CA . VAL A 1 95 ? 18.938 50.145 2.315 1.000 25.837 94 VAL A CA 1
ATOM 740 C C . VAL A 1 95 ? 18.650 48.743 1.769 1.000 25.521 94 VAL A C 1
ATOM 741 O O . VAL A 1 95 ? 17.568 48.197 2.063 1.000 26.300 94 VAL A O 1
ATOM 745 N N . LEU A 1 96 ? 19.570 48.178 0.987 1.000 25.083 95 LEU A N 1
ATOM 746 C CA . LEU A 1 96 ? 19.326 46.830 0.403 1.000 26.183 95 LEU A CA 1
ATOM 747 C C . LEU A 1 96 ? 19.125 45.788 1.507 1.000 24.371 95 LEU A C 1
ATOM 748 O O . LEU A 1 96 ? 18.145 45.030 1.424 1.000 24.911 95 LEU A O 1
ATOM 753 N N . GLY A 1 97 ? 20.012 45.747 2.499 1.000 23.824 96 GLY A N 1
ATOM 754 C CA . GLY A 1 97 ? 19.876 44.744 3.569 1.000 23.794 96 GLY A CA 1
ATOM 755 C C . GLY A 1 97 ? 18.576 44.901 4.335 1.000 23.462 96 GLY A C 1
ATOM 756 O O . GLY A 1 97 ? 17.869 43.884 4.538 1.000 22.781 96 GLY A O 1
ATOM 757 N N . LEU A 1 98 ? 18.258 46.140 4.735 1.000 22.974 97 LEU A N 1
ATOM 758 C CA . LEU A 1 98 ? 17.012 46.385 5.500 1.000 23.064 97 LEU A CA 1
ATOM 759 C C . LEU A 1 98 ? 15.817 46.015 4.603 1.000 23.344 97 LEU A C 1
ATOM 760 O O . LEU A 1 98 ? 14.922 45.284 5.071 1.000 23.801 97 LEU A O 1
ATOM 765 N N . GLU A 1 99 ? 15.820 46.442 3.338 1.000 24.142 98 GLU A N 1
ATOM 766 C CA . GLU A 1 99 ? 14.673 46.115 2.445 1.000 26.940 98 GLU A CA 1
ATOM 767 C C . GLU A 1 99 ? 14.576 44.611 2.156 1.000 26.362 98 GLU A C 1
ATOM 768 O O . GLU A 1 99 ? 13.484 44.107 1.924 1.000 28.238 98 GLU A O 1
ATOM 782 N N . GLY A 1 101 ? 14.979 42.372 4.344 1.000 25.701 100 GLY A N 1
ATOM 783 C CA . GLY A 1 101 ? 14.433 41.696 5.509 1.000 25.144 100 GLY A CA 1
ATOM 784 C C . GLY A 1 101 ? 15.336 41.724 6.728 1.000 24.020 100 GLY A C 1
ATOM 785 O O . GLY A 1 101 ? 14.927 41.155 7.759 1.000 24.297 100 GLY A O 1
ATOM 786 N N . ALA A 1 102 ? 16.511 42.345 6.636 1.000 22.199 101 ALA A N 1
ATOM 787 C CA . ALA A 1 102 ? 17.365 42.454 7.835 1.000 21.878 101 ALA A CA 1
ATOM 788 C C . ALA A 1 102 ? 16.683 43.439 8.790 1.000 22.982 101 ALA A C 1
ATOM 789 O O . ALA A 1 102 ? 15.845 44.246 8.332 1.000 23.317 101 ALA A O 1
ATOM 791 N N . ASP A 1 103 ? 17.072 43.405 10.051 1.000 21.614 102 ASP A N 1
ATOM 792 C CA . ASP A 1 103 ? 16.428 44.254 11.079 1.000 21.492 102 ASP A CA 1
ATOM 793 C C . ASP A 1 103 ? 17.387 45.354 11.510 1.000 23.001 102 ASP A C 1
ATOM 794 O O . ASP A 1 103 ? 16.914 46.350 12.070 1.000 24.264 102 ASP A O 1
ATOM 799 N N . ASP A 1 104 ? 18.671 45.179 11.225 1.000 22.855 103 ASP A N 1
ATOM 800 C CA . ASP A 1 104 ? 19.687 46.205 11.562 1.000 23.390 103 ASP A CA 1
ATOM 801 C C . ASP A 1 104 ? 20.851 45.978 10.606 1.000 22.152 103 ASP A C 1
ATOM 802 O O . ASP A 1 104 ? 20.890 44.904 9.968 1.000 20.704 103 ASP A O 1
ATOM 807 N N . TYR A 1 105 ? 21.736 46.963 10.504 1.000 22.260 104 TYR A N 1
ATOM 808 C CA . TYR A 1 105 ? 22.893 46.945 9.585 1.000 24.484 104 TYR A CA 1
ATOM 809 C C . TYR A 1 105 ? 23.970 47.786 10.270 1.000 27.357 104 TYR A C 1
ATOM 810 O O . TYR A 1 105 ? 23.747 48.995 10.493 1.000 29.009 104 TYR A O 1
ATOM 819 N N . VAL A 1 106 ? 25.073 47.150 10.643 1.000 27.398 105 VAL A N 1
ATOM 820 C CA . VAL A 1 106 ? 26.113 47.830 11.456 1.000 29.479 105 VAL A CA 1
ATOM 821 C C . VAL A 1 106 ? 27.463 47.709 10.761 1.000 30.029 105 VAL A C 1
ATOM 822 O O . VAL A 1 106 ? 27.775 46.607 10.284 1.000 29.222 105 VAL A O 1
ATOM 826 N N . ALA A 1 107 ? 28.243 48.788 10.772 1.000 30.366 106 ALA A N 1
ATOM 827 C CA . ALA A 1 107 ? 29.591 48.750 10.169 1.000 32.928 106 ALA A CA 1
ATOM 828 C C . ALA A 1 107 ? 30.599 48.287 11.228 1.000 33.997 106 ALA A C 1
ATOM 829 O O . ALA A 1 107 ? 30.512 48.772 12.388 1.000 31.332 106 ALA A O 1
ATOM 831 N N . LYS A 1 108 ? 31.467 47.341 10.869 1.000 34.145 107 LYS A N 1
ATOM 832 C CA . LYS A 1 108 ? 32.557 46.918 11.788 1.000 37.332 107 LYS A CA 1
ATOM 833 C C . LYS A 1 108 ? 33.627 48.008 11.750 1.000 39.303 107 LYS A C 1
ATOM 834 O O . LYS A 1 108 ? 33.756 48.696 10.744 1.000 38.184 107 LYS A O 1
ATOM 840 N N . PRO A 1 109 ? 34.458 48.190 12.799 1.000 41.619 108 PRO A N 1
ATOM 841 C CA . PRO A 1 109 ? 34.394 47.373 14.008 1.000 40.819 108 PRO A CA 1
ATOM 842 C C . PRO A 1 109 ? 33.299 47.828 14.982 1.000 38.056 108 PRO A C 1
ATOM 843 O O . PRO A 1 109 ? 33.106 49.020 15.146 1.000 37.648 108 PRO A O 1
ATOM 847 N N . VAL A 1 110 ? 32.591 46.871 15.582 1.000 36.492 109 VAL A N 1
ATOM 848 C CA . VAL A 1 110 ? 31.536 47.226 16.579 1.000 35.482 109 VAL A CA 1
ATOM 849 C C . VAL A 1 110 ? 32.050 46.850 17.974 1.000 35.581 109 VAL A C 1
ATOM 850 O O . VAL A 1 110 ? 32.575 45.725 18.135 1.000 36.663 109 VAL A O 1
ATOM 854 N N . GLN A 1 111 ? 31.962 47.770 18.935 1.000 37.192 110 GLN A N 1
ATOM 855 C CA . GLN A 1 111 ? 32.396 47.418 20.313 1.000 37.389 110 GLN A CA 1
ATOM 856 C C . GLN A 1 111 ? 31.486 46.289 20.790 1.000 32.755 110 GLN A C 1
ATOM 857 O O . GLN A 1 111 ? 30.270 46.332 20.574 1.000 28.512 110 GLN A O 1
ATOM 863 N N . PRO A 1 112 ? 32.056 45.214 21.384 1.000 32.135 111 PRO A N 1
ATOM 864 C CA . PRO A 1 112 ? 31.263 44.077 21.854 1.000 30.491 111 PRO A CA 1
ATOM 865 C C . PRO A 1 112 ? 30.046 44.466 22.710 1.000 26.650 111 PRO A C 1
ATOM 866 O O . PRO A 1 112 ? 28.986 43.881 22.534 1.000 25.358 111 PRO A O 1
ATOM 870 N N . ARG A 1 113 ? 30.203 45.468 23.572 1.000 25.829 112 ARG A N 1
ATOM 871 C CA . ARG A 1 113 ? 29.079 45.879 24.464 1.000 26.101 112 ARG A CA 1
ATOM 872 C C . ARG A 1 113 ? 27.947 46.487 23.628 1.000 23.802 112 ARG A C 1
ATOM 873 O O . ARG A 1 113 ? 26.757 46.317 23.994 1.000 22.805 112 ARG A O 1
ATOM 881 N N . VAL A 1 114 ? 28.311 47.167 22.544 1.000 24.823 113 VAL A N 1
ATOM 882 C CA . VAL A 1 114 ? 27.308 47.794 21.637 1.000 24.654 113 VAL A CA 1
ATOM 883 C C . VAL A 1 114 ? 26.577 46.678 20.896 1.000 23.200 113 VAL A C 1
ATOM 884 O O . VAL A 1 114 ? 25.335 46.747 20.751 1.000 22.583 113 VAL A O 1
ATOM 888 N N . LEU A 1 115 ? 27.321 45.662 20.464 1.000 25.037 114 LEU A N 1
ATOM 889 C CA . LEU A 1 115 ? 26.681 44.537 19.751 1.000 24.981 114 LEU A CA 1
ATOM 890 C C . LEU A 1 115 ? 25.692 43.855 20.704 1.000 23.945 114 LEU A C 1
ATOM 891 O O . LEU A 1 115 ? 24.586 43.509 20.258 1.000 22.814 114 LEU A O 1
ATOM 896 N N . LEU A 1 116 ? 26.071 43.686 21.974 1.000 23.794 115 LEU A N 1
ATOM 897 C CA . LEU A 1 116 ? 25.163 43.027 22.952 1.000 22.321 115 LEU A CA 1
ATOM 898 C C . LEU A 1 116 ? 23.897 43.871 23.114 1.000 21.783 115 LEU A C 1
ATOM 899 O O . LEU A 1 116 ? 22.801 43.287 23.162 1.000 21.140 115 LEU A O 1
ATOM 904 N N . ALA A 1 117 ? 24.060 45.192 23.213 1.000 20.961 116 ALA A N 1
ATOM 905 C CA . ALA A 1 117 ? 22.902 46.100 23.372 1.000 21.170 116 ALA A CA 1
ATOM 906 C C . ALA A 1 117 ? 21.990 45.994 22.134 1.000 21.587 116 ALA A C 1
ATOM 907 O O . ALA A 1 117 ? 20.755 45.936 22.311 1.000 18.964 116 ALA A O 1
ATOM 909 N N . ARG A 1 118 ? 22.580 45.878 20.937 1.000 22.092 117 ARG A N 1
ATOM 910 C CA . ARG A 1 118 ? 21.764 45.801 19.690 1.000 21.896 117 ARG A CA 1
ATOM 911 C C . ARG A 1 118 ? 21.035 44.454 19.633 1.000 20.980 117 ARG A C 1
ATOM 912 O O . ARG A 1 118 ? 19.860 44.433 19.222 1.000 21.161 117 ARG A O 1
ATOM 920 N N . ILE A 1 119 ? 21.713 43.375 20.032 1.000 21.136 118 ILE A N 1
ATOM 921 C CA . ILE A 1 119 ? 21.066 42.028 20.055 1.000 21.500 118 ILE A CA 1
ATOM 922 C C . ILE A 1 119 ? 19.873 42.078 21.024 1.000 20.712 118 ILE A C 1
ATOM 923 O O . ILE A 1 119 ? 18.776 41.587 20.679 1.000 20.275 118 ILE A O 1
ATOM 928 N N . ARG A 1 120 ? 20.076 42.669 22.201 1.000 21.077 119 ARG A N 1
ATOM 929 C CA . ARG A 1 120 ? 18.971 42.725 23.186 1.000 21.472 119 ARG A CA 1
ATOM 930 C C . ARG A 1 120 ? 17.813 43.557 22.628 1.000 20.320 119 ARG A C 1
ATOM 931 O O . ARG A 1 120 ? 16.662 43.121 22.777 1.000 21.351 119 ARG A O 1
ATOM 939 N N . ALA A 1 121 ? 18.114 44.670 21.963 1.000 21.178 120 ALA A N 1
ATOM 940 C CA . ALA A 1 121 ? 17.043 45.543 21.430 1.000 21.811 120 ALA A CA 1
ATOM 941 C C . ALA A 1 121 ? 16.237 44.774 20.375 1.000 21.602 120 ALA A C 1
ATOM 942 O O . ALA A 1 121 ? 14.994 44.851 20.402 1.000 20.904 120 ALA A O 1
ATOM 944 N N . LEU A 1 122 ? 16.918 43.974 19.548 1.000 21.747 121 LEU A N 1
ATOM 945 C CA . LEU A 1 122 ? 16.213 43.213 18.484 1.000 22.893 121 LEU A CA 1
ATOM 946 C C . LEU A 1 122 ? 15.352 42.113 19.116 1.000 23.330 121 LEU A C 1
ATOM 947 O O . LEU A 1 122 ? 14.233 41.866 18.619 1.000 23.220 121 LEU A O 1
ATOM 952 N N . LEU A 1 123 ? 15.861 41.471 20.165 1.000 23.206 122 LEU A N 1
ATOM 953 C CA . LEU A 1 123 ? 15.110 40.370 20.817 1.000 25.433 122 LEU A CA 1
ATOM 954 C C . LEU A 1 123 ? 13.855 40.922 21.509 1.000 27.100 122 LEU A C 1
ATOM 955 O O . LEU A 1 123 ? 12.906 40.150 21.683 1.000 28.686 122 LEU A O 1
ATOM 960 N N . ARG A 1 124 ? 13.841 42.211 21.868 1.000 27.376 123 ARG A N 1
ATOM 961 C CA . ARG A 1 124 ? 12.627 42.804 22.490 1.000 29.999 123 ARG A CA 1
ATOM 962 C C . ARG A 1 124 ? 11.502 42.932 21.451 1.000 33.440 123 ARG A C 1
ATOM 963 O O . ARG A 1 124 ? 10.337 42.961 21.884 1.000 36.351 123 ARG A O 1
ATOM 971 N N . ARG A 1 125 ? 11.840 43.001 20.151 1.000 34.852 124 ARG A N 1
ATOM 972 C CA . ARG A 1 125 ? 10.838 43.171 19.053 1.000 39.310 124 ARG A CA 1
ATOM 973 C C . ARG A 1 125 ? 10.099 41.845 18.801 1.000 43.402 124 ARG A C 1
ATOM 974 O O . ARG A 1 125 ? 9.130 41.861 18.026 1.000 46.572 124 ARG A O 1
ATOM 982 N N . THR A 1 126 ? 10.552 40.742 19.415 1.000 46.091 125 THR A N 1
ATOM 983 C CA . THR A 1 126 ? 9.930 39.403 19.217 1.000 49.922 125 THR A CA 1
ATOM 984 C C . THR A 1 126 ? 8.866 39.172 20.295 1.000 57.207 125 THR A C 1
ATOM 985 O O . THR A 1 126 ? 7.991 38.322 20.121 1.000 64.294 125 THR A O 1
ATOM 989 N N . LYS B 1 7 ? -4.365 54.949 7.261 1.000 73.981 6 LYS B N 1
ATOM 990 C CA . LYS B 1 7 ? -3.550 53.758 6.838 1.000 74.023 6 LYS B CA 1
ATOM 991 C C . LYS B 1 7 ? -2.090 54.167 6.601 1.000 67.273 6 LYS B C 1
ATOM 992 O O . LYS B 1 7 ? -1.256 53.253 6.456 1.000 70.630 6 LYS B O 1
ATOM 998 N N . LEU B 1 8 ? -1.795 55.474 6.538 1.000 60.432 7 LEU B N 1
ATOM 999 C CA . LEU B 1 8 ? -0.380 55.929 6.403 1.000 54.210 7 LEU B CA 1
ATOM 1000 C C . LEU B 1 8 ? 0.284 55.907 7.774 1.000 47.328 7 LEU B C 1
ATOM 1001 O O . LEU B 1 8 ? -0.270 56.431 8.734 1.000 44.394 7 LEU B O 1
ATOM 1006 N N . PRO B 1 9 ? 1.481 55.291 7.922 1.000 41.884 8 PRO B N 1
ATOM 1007 C CA . PRO B 1 9 ? 2.161 55.271 9.212 1.000 39.885 8 PRO B CA 1
ATOM 1008 C C . PRO B 1 9 ? 2.418 56.707 9.691 1.000 37.369 8 PRO B C 1
ATOM 1009 O O . PRO B 1 9 ? 2.841 57.543 8.888 1.000 34.418 8 PRO B O 1
ATOM 1013 N N . LYS B 1 10 ? 2.122 56.959 10.968 1.000 36.4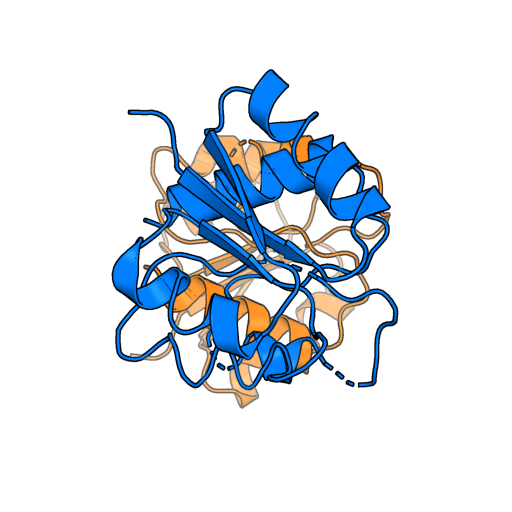92 9 LYS B N 1
ATOM 1014 C CA . LYS B 1 10 ? 2.314 58.300 11.570 1.000 36.280 9 LYS B CA 1
ATOM 1015 C C . LYS B 1 10 ? 3.671 58.343 12.277 1.000 32.971 9 LYS B C 1
ATOM 1016 O O . LYS B 1 10 ? 3.890 57.530 13.193 1.000 32.322 9 LYS B O 1
ATOM 1022 N N . ILE B 1 11 ? 4.531 59.260 11.844 1.000 29.574 10 ILE B N 1
ATOM 1023 C CA . ILE B 1 11 ? 5.885 59.457 12.426 1.000 28.632 10 ILE B CA 1
ATOM 1024 C C . ILE B 1 11 ? 5.926 60.789 13.181 1.000 27.926 10 ILE B C 1
ATOM 1025 O O . ILE B 1 11 ? 5.368 61.780 12.676 1.000 28.503 10 ILE B O 1
ATOM 1030 N N . LEU B 1 12 ? 6.573 60.807 14.344 1.000 27.033 11 LEU B N 1
ATOM 1031 C CA . LEU B 1 12 ? 6.814 62.080 15.052 1.000 27.265 11 LEU B CA 1
ATOM 1032 C C . LEU B 1 12 ? 8.324 62.272 15.088 1.000 26.699 11 LEU B C 1
ATOM 1033 O O . LEU B 1 12 ? 9.026 61.367 15.592 1.000 26.501 11 LEU B O 1
ATOM 1038 N N . ILE B 1 13 ? 8.794 63.360 14.500 1.000 26.498 12 ILE B N 1
ATOM 1039 C CA . ILE B 1 13 ? 10.236 63.703 14.552 1.000 26.913 12 ILE B CA 1
ATOM 1040 C C . ILE B 1 13 ? 10.426 64.659 15.721 1.000 29.615 12 ILE B C 1
ATOM 1041 O O . ILE B 1 13 ? 9.854 65.783 15.674 1.000 29.587 12 ILE B O 1
ATOM 1046 N N . VAL B 1 14 ? 11.185 64.218 16.720 1.000 30.965 13 VAL B N 1
ATOM 1047 C CA . VAL B 1 14 ? 11.522 65.073 17.892 1.000 32.908 13 VAL B CA 1
ATOM 1048 C C . VAL B 1 14 ? 12.963 65.520 17.649 1.000 35.519 13 VAL B C 1
ATOM 1049 O O . VAL B 1 14 ? 13.896 64.696 17.805 1.000 34.770 13 VAL B O 1
ATOM 1053 N N . GLU B 1 15 ? 13.119 66.775 17.255 1.000 36.589 14 GLU B N 1
ATOM 1054 C CA . GLU B 1 15 ? 14.431 67.340 16.863 1.000 40.257 14 GLU B CA 1
ATOM 1055 C C . GLU B 1 15 ? 14.380 68.855 17.100 1.000 45.374 14 GLU B C 1
ATOM 1056 O O . GLU B 1 15 ? 13.376 69.465 16.683 1.000 47.493 14 GLU B O 1
ATOM 1062 N N . ASP B 1 16 ? 15.411 69.425 17.734 1.000 49.395 15 ASP B N 1
ATOM 1063 C CA . ASP B 1 16 ? 15.453 70.888 18.025 1.000 56.237 15 ASP B CA 1
ATOM 1064 C C . ASP B 1 16 ? 16.046 71.643 16.826 1.000 58.107 15 ASP B C 1
ATOM 1065 O O . ASP B 1 16 ? 15.833 72.872 16.747 1.000 58.788 15 ASP B O 1
ATOM 1070 N N . ASP B 1 17 ? 16.790 70.945 15.959 1.000 58.839 16 ASP B N 1
ATOM 1071 C CA . ASP B 1 17 ? 17.347 71.568 14.726 1.000 61.532 16 ASP B CA 1
ATOM 1072 C C . ASP B 1 17 ? 16.207 71.615 13.701 1.000 60.833 16 ASP B C 1
ATOM 1073 O O . ASP B 1 17 ? 16.016 70.627 12.964 1.000 59.390 16 ASP B O 1
ATOM 1078 N N . GLU B 1 18 ? 15.483 72.735 13.687 1.000 67.679 17 GLU B N 1
ATOM 1079 C CA . GLU B 1 18 ? 14.291 72.981 12.826 1.000 68.028 17 GLU B CA 1
ATOM 1080 C C . GLU B 1 18 ? 14.614 72.740 11.347 1.000 64.474 17 GLU B C 1
ATOM 1081 O O . GLU B 1 18 ? 13.82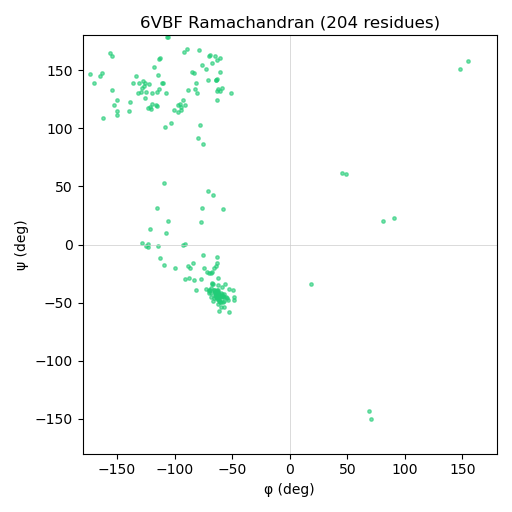3 72.047 10.688 1.000 59.764 17 GLU B O 1
ATOM 1087 N N . ARG B 1 19 ? 15.723 73.295 10.850 1.000 65.426 18 ARG B N 1
ATOM 1088 C CA . ARG B 1 19 ? 16.102 73.115 9.422 1.000 65.990 18 ARG B CA 1
ATOM 1089 C C . ARG B 1 19 ? 16.119 71.625 9.067 1.000 60.062 18 ARG B C 1
ATOM 1090 O O . ARG B 1 19 ? 15.379 71.237 8.147 1.000 57.284 18 ARG B O 1
ATOM 1098 N N . LEU B 1 20 ? 16.934 70.828 9.773 1.000 55.720 19 LEU B N 1
ATOM 1099 C CA . LEU B 1 20 ? 17.059 69.378 9.468 1.000 51.703 19 LEU B CA 1
ATOM 1100 C C . LEU B 1 20 ? 15.703 68.683 9.625 1.000 45.400 19 LEU B C 1
ATOM 1101 O O . LEU B 1 20 ? 15.366 67.857 8.763 1.000 44.277 19 LEU B O 1
ATOM 1106 N N . ALA B 1 21 ? 14.969 69.011 10.687 1.000 42.766 20 ALA B N 1
ATOM 1107 C CA . ALA B 1 21 ? 13.663 68.369 10.968 1.000 40.788 20 ALA B CA 1
ATOM 1108 C C . ALA B 1 21 ? 12.703 68.556 9.789 1.000 40.281 20 ALA B C 1
ATOM 1109 O O . ALA B 1 21 ? 12.019 67.597 9.439 1.000 37.444 20 ALA B O 1
ATOM 1111 N N . ARG B 1 22 ? 12.655 69.760 9.207 1.000 37.774 21 ARG B N 1
ATOM 1112 C CA . ARG B 1 22 ? 11.702 70.037 8.095 1.000 37.515 21 ARG B CA 1
ATOM 1113 C C . ARG B 1 22 ? 12.162 69.328 6.821 1.000 38.128 21 ARG B C 1
ATOM 1114 O O . ARG B 1 22 ? 11.301 68.807 6.096 1.000 36.618 21 ARG B O 1
ATOM 1122 N N A LEU B 1 23 ? 13.475 69.316 6.575 0.500 39.670 22 LEU B N 1
ATOM 1123 N N B LEU B 1 23 ? 13.471 69.316 6.544 0.500 39.076 22 LEU B N 1
ATOM 1124 C CA A LEU B 1 23 ? 14.055 68.617 5.400 0.500 40.388 22 LEU B CA 1
ATOM 1125 C CA B LEU B 1 23 ? 13.967 68.599 5.338 0.500 39.406 22 LEU B CA 1
ATOM 1126 C C A LEU B 1 23 ? 13.669 67.133 5.477 0.500 38.465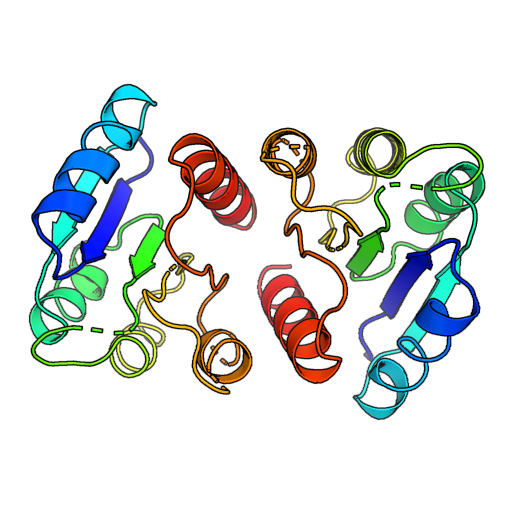 22 LEU B C 1
ATOM 1127 C C B LEU B 1 23 ? 13.621 67.111 5.473 0.500 37.783 22 LEU B C 1
ATOM 1128 O O A LEU B 1 23 ? 13.230 66.568 4.451 0.500 37.619 22 LEU B O 1
ATOM 1129 O O B LEU B 1 23 ? 13.158 66.515 4.474 0.500 36.726 22 LEU B O 1
ATOM 1138 N N . THR B 1 24 ? 13.812 66.541 6.668 1.000 37.367 23 THR B N 1
ATOM 1139 C CA . THR B 1 24 ? 13.493 65.109 6.894 1.000 34.676 23 THR B CA 1
ATOM 1140 C C . THR B 1 24 ? 11.986 64.884 6.760 1.000 31.609 23 THR B C 1
ATOM 1141 O O . THR B 1 24 ? 11.605 63.910 6.104 1.000 30.753 23 THR B O 1
ATOM 1145 N N . GLN B 1 25 ? 11.178 65.757 7.371 1.000 31.078 24 GLN B N 1
ATOM 1146 C CA . GLN B 1 25 ? 9.696 65.654 7.318 1.000 30.028 24 GLN B CA 1
ATOM 1147 C C . GLN B 1 25 ? 9.198 65.633 5.869 1.000 31.631 24 GLN B C 1
ATOM 1148 O O . GLN B 1 25 ? 8.346 64.787 5.544 1.000 30.928 24 GLN B O 1
ATOM 1154 N N A GLU B 1 26 ? 9.725 66.536 5.035 0.500 33.760 25 GLU B N 1
ATOM 1155 N N B GLU B 1 26 ? 9.725 66.521 5.021 0.500 33.953 25 GLU B N 1
ATOM 1156 C CA A GLU B 1 26 ? 9.298 66.656 3.613 0.500 36.053 25 GLU B CA 1
ATOM 1157 C CA B GLU B 1 26 ? 9.223 66.598 3.623 0.500 36.355 25 GLU B CA 1
ATOM 1158 C C A GLU B 1 26 ? 9.657 65.372 2.852 0.500 35.512 25 GLU B C 1
ATOM 1159 C C B GLU B 1 26 ? 9.649 65.348 2.841 0.500 35.683 25 GLU B C 1
ATOM 1160 O O A GLU B 1 26 ? 8.809 64.889 2.074 0.500 34.989 25 GLU B O 1
ATOM 1161 O O B GLU B 1 26 ? 8.835 64.863 2.028 0.500 35.147 25 GLU B O 1
ATOM 1172 N N . TYR B 1 27 ? 10.867 64.844 3.074 1.000 35.909 26 TYR B N 1
ATOM 1173 C CA . TYR B 1 27 ? 11.312 63.610 2.369 1.000 34.407 26 TYR B CA 1
ATOM 1174 C C . TYR B 1 27 ? 10.399 62.448 2.757 1.000 32.465 26 TYR B C 1
ATOM 1175 O O . TYR B 1 27 ? 9.913 61.733 1.853 1.000 32.460 26 TYR B O 1
ATOM 1184 N N . LEU B 1 28 ? 10.135 62.292 4.064 1.000 31.340 27 LEU B N 1
ATOM 1185 C CA . LEU B 1 28 ? 9.298 61.165 4.559 1.000 29.403 27 LEU B CA 1
ATOM 1186 C C . LEU B 1 28 ? 7.855 61.303 4.068 1.000 29.661 27 LEU B C 1
ATOM 1187 O O . LEU B 1 28 ? 7.246 60.273 3.757 1.000 29.142 27 LEU B O 1
ATOM 1192 N N . ILE B 1 29 ? 7.316 62.525 4.030 1.000 30.302 28 ILE B N 1
ATOM 1193 C CA . ILE B 1 29 ? 5.923 62.728 3.537 1.000 31.310 28 ILE B CA 1
ATOM 1194 C C . ILE B 1 29 ? 5.851 62.318 2.054 1.000 35.065 28 ILE B C 1
ATOM 1195 O O . ILE B 1 29 ? 4.861 61.671 1.660 1.000 35.611 28 ILE B O 1
ATOM 1200 N N . ARG B 1 30 ? 6.857 62.690 1.269 1.000 36.342 29 ARG B N 1
ATOM 1201 C CA . ARG B 1 30 ? 6.897 62.290 -0.167 1.000 42.529 29 ARG B CA 1
ATOM 1202 C C . ARG B 1 30 ? 6.993 60.763 -0.299 1.000 43.891 29 ARG B C 1
ATOM 1203 O O . ARG B 1 30 ? 6.788 60.271 -1.425 1.000 43.320 29 ARG B O 1
ATOM 1211 N N . ASN B 1 31 ? 7.250 60.044 0.806 1.000 40.419 30 ASN B N 1
ATOM 1212 C CA . ASN B 1 31 ? 7.441 58.570 0.736 1.000 41.554 30 ASN B CA 1
ATOM 1213 C C . ASN B 1 31 ? 6.339 57.823 1.496 1.000 40.420 30 ASN B C 1
ATOM 1214 O O . ASN B 1 31 ? 6.625 56.738 2.032 1.000 37.825 30 ASN B O 1
ATOM 1219 N N . GLY B 1 32 ? 5.130 58.389 1.535 1.000 37.346 31 GLY B N 1
ATOM 1220 C CA . GLY B 1 32 ? 3.959 57.685 2.091 1.000 38.761 31 GLY B CA 1
ATOM 1221 C C . GLY B 1 32 ? 3.855 57.712 3.602 1.000 38.283 31 GLY B C 1
ATOM 1222 O O . GLY B 1 32 ? 3.135 56.849 4.142 1.000 38.064 31 GLY B O 1
ATOM 1223 N N . LEU B 1 33 ? 4.529 58.648 4.274 1.000 36.289 32 LEU B N 1
ATOM 1224 C CA . LEU B 1 33 ? 4.394 58.702 5.755 1.000 35.626 32 LEU B CA 1
ATOM 1225 C C . LEU B 1 33 ? 3.703 60.014 6.144 1.000 34.300 32 LEU B C 1
ATOM 1226 O O . LEU B 1 33 ? 3.869 61.005 5.411 1.000 33.196 32 LEU B O 1
ATOM 1231 N N . GLU B 1 34 ? 2.901 59.973 7.210 1.000 36.627 33 GLU B N 1
ATOM 1232 C CA . GLU B 1 34 ? 2.270 61.175 7.819 1.000 37.194 33 GLU B CA 1
ATOM 1233 C C . GLU B 1 34 ? 3.264 61.644 8.886 1.000 33.839 33 GLU B C 1
ATOM 1234 O O . GLU B 1 34 ? 3.550 60.834 9.789 1.000 33.206 33 GLU B O 1
ATOM 1240 N N . VAL B 1 35 ? 3.789 62.872 8.784 1.000 30.292 34 VAL B N 1
ATOM 1241 C CA . VAL B 1 35 ? 4.894 63.254 9.714 1.000 29.520 34 VAL B CA 1
ATOM 1242 C C . VAL B 1 35 ? 4.640 64.582 10.429 1.000 30.917 34 VAL B C 1
ATOM 1243 O O . VAL B 1 35 ? 4.318 65.594 9.766 1.000 31.969 34 VAL B O 1
ATOM 1247 N N . GLY B 1 36 ? 4.832 64.551 11.751 1.000 30.973 35 GLY B N 1
ATOM 1248 C CA . GLY B 1 36 ? 4.727 65.725 12.630 1.000 29.530 35 GLY B CA 1
ATOM 1249 C C . GLY B 1 36 ? 6.098 66.060 13.175 1.000 29.614 35 GLY B C 1
ATOM 1250 O O . GLY B 1 36 ? 6.976 65.154 13.159 1.000 27.921 35 GLY B O 1
ATOM 1251 N N . VAL B 1 37 ? 6.288 67.292 13.651 1.000 28.851 36 VAL B N 1
ATOM 1252 C CA . VAL B 1 37 ? 7.607 67.697 14.221 1.000 29.200 36 VAL B CA 1
ATOM 1253 C C . VAL B 1 37 ? 7.401 68.306 15.612 1.000 31.809 36 VAL B C 1
ATOM 1254 O O . VAL B 1 37 ? 6.479 69.130 15.775 1.000 30.007 36 VAL B O 1
ATOM 1258 N N . GLU B 1 38 ? 8.232 67.891 16.568 1.000 30.851 37 GLU B N 1
ATOM 1259 C CA . GLU B 1 38 ? 8.216 68.462 17.943 1.000 32.207 37 GLU B CA 1
ATOM 1260 C C . GLU B 1 38 ? 9.650 68.893 18.261 1.000 33.273 37 GLU B C 1
ATOM 1261 O O . GLU B 1 38 ? 10.589 68.175 17.856 1.000 33.527 37 GLU B O 1
ATOM 1267 N N . THR B 1 39 ? 9.829 70.029 18.933 1.000 34.234 38 THR B N 1
ATOM 1268 C CA . THR B 1 39 ? 11.206 70.526 19.193 1.000 35.114 38 THR B CA 1
ATOM 1269 C C . THR B 1 39 ? 11.509 70.517 20.693 1.000 35.954 38 THR B C 1
ATOM 1270 O O . THR B 1 39 ? 12.650 70.857 21.040 1.000 39.299 38 THR B O 1
ATOM 1274 N N . ASP B 1 40 ? 10.546 70.115 21.532 1.000 36.599 39 ASP B N 1
ATOM 1275 C CA . ASP B 1 40 ? 10.736 70.142 23.011 1.000 37.202 39 ASP B CA 1
ATOM 1276 C C . ASP B 1 40 ? 10.479 68.770 23.632 1.000 34.889 39 ASP B C 1
ATOM 1277 O O . ASP B 1 40 ? 9.383 68.209 23.406 1.000 32.911 39 ASP B O 1
ATOM 1282 N N . GLY B 1 41 ? 11.407 68.319 24.485 1.000 36.296 40 GLY B N 1
ATOM 1283 C CA . GLY B 1 41 ? 11.323 67.011 25.165 1.000 34.791 40 GLY B CA 1
ATOM 1284 C C 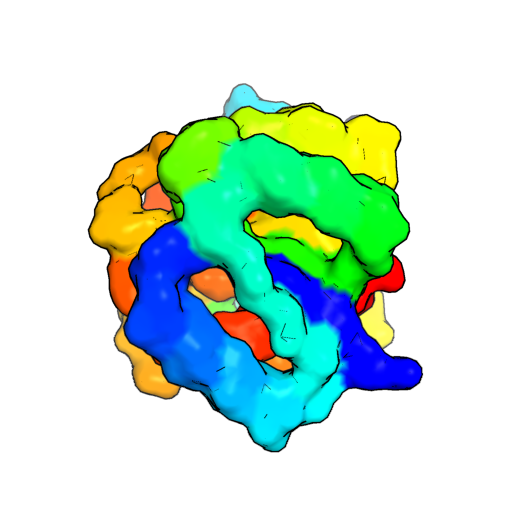. GLY B 1 41 ? 10.103 66.887 26.056 1.000 35.781 40 GLY B C 1
ATOM 1285 O O . GLY B 1 41 ? 9.413 65.844 25.970 1.000 34.819 40 GLY B O 1
ATOM 1286 N N . ASN B 1 42 ? 9.835 67.913 26.876 1.000 39.713 41 ASN B N 1
ATOM 1287 C CA . ASN B 1 42 ? 8.657 67.899 27.785 1.000 41.503 41 ASN B CA 1
ATOM 1288 C C . ASN B 1 42 ? 7.381 67.759 26.955 1.000 39.672 41 ASN B C 1
ATOM 1289 O O . ASN B 1 42 ? 6.605 66.833 27.236 1.000 41.633 41 ASN B O 1
ATOM 1294 N N . ARG B 1 43 ? 7.173 68.630 25.964 1.000 40.383 42 ARG B N 1
ATOM 1295 C CA . ARG B 1 43 ? 5.955 68.513 25.112 1.000 39.734 42 ARG B CA 1
ATOM 1296 C C . ARG B 1 43 ? 5.988 67.173 24.360 1.000 35.894 42 ARG B C 1
ATOM 1297 O O . ARG B 1 43 ? 4.912 66.544 24.170 1.000 36.571 42 ARG B O 1
ATOM 1305 N N . ALA B 1 44 ? 7.178 66.723 23.967 1.000 40.206 43 ALA B N 1
ATOM 1306 C CA . ALA B 1 44 ? 7.267 65.436 23.235 1.000 35.961 43 ALA B CA 1
ATOM 1307 C C . ALA B 1 44 ? 6.714 64.298 24.104 1.000 35.619 43 ALA B C 1
ATOM 1308 O O . ALA B 1 44 ? 5.986 63.441 23.555 1.000 35.779 43 ALA B O 1
ATOM 1310 N N . ILE B 1 45 ? 7.037 64.286 25.403 1.000 37.341 44 ILE B N 1
ATOM 1311 C CA . ILE B 1 45 ? 6.526 63.212 26.307 1.000 37.662 44 ILE B CA 1
ATOM 1312 C C . ILE B 1 45 ? 4.996 63.193 26.257 1.000 38.518 44 ILE B C 1
ATOM 1313 O O . ILE B 1 45 ? 4.437 62.121 25.979 1.000 38.564 44 ILE B O 1
ATOM 1318 N N . ARG B 1 46 ? 4.344 64.338 26.498 1.000 42.969 45 ARG B N 1
ATOM 1319 C CA . ARG B 1 46 ? 2.855 64.368 26.511 1.000 46.205 45 ARG B CA 1
ATOM 1320 C C . ARG B 1 46 ? 2.327 64.024 25.116 1.000 41.765 45 ARG B C 1
ATOM 1321 O O . ARG B 1 46 ? 1.365 63.196 25.000 1.000 42.402 45 ARG B O 1
ATOM 1329 N N . ARG B 1 47 ? 2.973 64.599 24.093 1.000 41.952 46 ARG B N 1
ATOM 1330 C CA . ARG B 1 47 ? 2.509 64.392 22.700 1.000 42.000 46 ARG B CA 1
ATOM 1331 C C . ARG B 1 47 ? 2.608 62.910 22.321 1.000 39.392 46 ARG B C 1
ATOM 1332 O O . ARG B 1 47 ? 1.594 62.357 21.861 1.000 39.077 46 ARG B O 1
ATOM 1340 N N . ILE B 1 48 ? 3.769 62.287 22.538 1.000 38.595 47 ILE B N 1
ATOM 1341 C CA . ILE B 1 48 ? 3.947 60.840 22.201 1.000 36.239 47 ILE B CA 1
ATOM 1342 C C . ILE B 1 48 ? 2.856 60.010 22.897 1.000 37.341 47 ILE B C 1
ATOM 1343 O O . ILE B 1 48 ? 2.216 59.183 22.224 1.000 38.775 47 ILE B O 1
ATOM 1348 N N . ILE B 1 49 ? 2.612 60.257 24.180 1.000 40.993 48 ILE B N 1
ATOM 1349 C CA . ILE B 1 49 ? 1.596 59.460 24.930 1.000 42.490 48 ILE B CA 1
ATOM 1350 C C . ILE B 1 49 ? 0.173 59.749 24.428 1.000 43.599 48 ILE B C 1
ATOM 1351 O O . ILE B 1 49 ? -0.613 58.793 24.292 1.000 42.726 48 ILE B O 1
ATOM 1356 N N A SER B 1 50 ? -0.135 61.021 24.152 0.500 44.265 49 SER B N 1
ATOM 1357 N N B SER B 1 50 ? -0.137 61.019 24.151 0.500 43.978 49 SER B N 1
ATOM 1358 C CA A SER B 1 50 ? -1.492 61.436 23.707 0.500 46.984 49 SER B CA 1
ATOM 1359 C CA B SER B 1 50 ? -1.496 61.422 23.705 0.500 46.500 49 SER B CA 1
ATOM 1360 C C A SER B 1 50 ? -1.781 61.006 22.264 0.500 46.674 49 SER B C 1
ATOM 1361 C C B SER B 1 50 ? -1.777 60.989 22.261 0.500 46.391 49 SER B C 1
ATOM 1362 O O A SER B 1 50 ? -2.839 60.379 22.040 0.500 48.189 49 SER B O 1
ATOM 1363 O O B SER B 1 50 ? -2.823 60.343 22.036 0.500 48.008 49 SER B O 1
ATOM 1368 N N . GLU B 1 51 ? -0.890 61.352 21.326 1.000 44.894 50 GLU B N 1
ATOM 1369 C CA . GLU B 1 51 ? -1.106 61.078 19.873 1.000 44.199 50 GLU B CA 1
ATOM 1370 C C . GLU B 1 51 ? -0.724 59.645 19.482 1.000 42.434 50 GLU B C 1
ATOM 1371 O O . GLU B 1 51 ? -1.213 59.190 18.428 1.000 43.800 50 GLU B O 1
ATOM 1377 N N . GLN B 1 52 ? 0.110 58.967 20.277 1.000 40.099 51 GLN B N 1
ATOM 1378 C CA . GLN B 1 52 ? 0.480 57.554 19.986 1.000 38.974 51 GLN B CA 1
ATOM 1379 C C . GLN B 1 52 ? 0.905 57.403 18.526 1.000 36.459 51 GLN B C 1
ATOM 1380 O O . GLN B 1 52 ? 0.267 56.687 17.757 1.000 37.564 51 GLN B O 1
ATOM 1386 N N . PRO B 1 53 ? 1.963 58.105 18.071 1.000 33.707 52 PRO B N 1
ATOM 1387 C CA . PRO B 1 53 ? 2.450 57.926 16.709 1.000 34.213 52 PRO B CA 1
ATOM 1388 C C . PRO B 1 53 ? 2.886 56.465 16.510 1.000 33.114 52 PRO B C 1
ATOM 1389 O O . PRO B 1 53 ? 3.103 55.790 17.500 1.000 34.036 52 PRO B O 1
ATOM 1393 N N . ASP B 1 54 ? 2.988 56.016 15.259 1.000 33.614 53 ASP B N 1
ATOM 1394 C CA . ASP B 1 54 ? 3.410 54.619 14.957 1.000 33.312 53 ASP B CA 1
ATOM 1395 C C . ASP B 1 54 ? 4.918 54.469 15.197 1.000 31.035 53 ASP B C 1
ATOM 1396 O O . ASP B 1 54 ? 5.378 53.318 15.364 1.000 31.646 53 ASP B O 1
ATOM 1401 N N . LEU B 1 55 ? 5.659 55.581 15.201 1.000 29.265 54 LEU B N 1
ATOM 1402 C CA . LEU B 1 55 ? 7.132 55.543 15.412 1.000 26.835 54 LEU B CA 1
ATOM 1403 C C . LEU B 1 55 ? 7.620 56.950 15.745 1.000 26.731 54 LEU B C 1
ATOM 1404 O O . LEU B 1 55 ? 7.068 57.937 15.183 1.000 26.659 54 LEU B O 1
ATOM 1409 N N . VAL B 1 56 ? 8.625 57.020 16.619 1.000 26.205 55 VAL B N 1
ATOM 1410 C CA . VAL B 1 56 ? 9.269 58.297 17.003 1.000 24.708 55 VAL B CA 1
ATOM 1411 C C . VAL B 1 56 ? 10.730 58.299 16.546 1.000 25.165 55 VAL B C 1
ATOM 1412 O O . VAL B 1 56 ? 11.457 57.291 16.774 1.000 25.493 55 VAL B O 1
ATOM 1416 N N . VAL B 1 57 ? 11.117 59.389 15.894 1.000 24.967 56 VAL B N 1
ATOM 1417 C CA . VAL B 1 57 ? 12.534 59.666 15.553 1.000 24.417 56 VAL B CA 1
ATOM 1418 C C . VAL B 1 57 ? 12.929 60.655 16.644 1.000 25.369 56 VAL B C 1
ATOM 1419 O O . VAL B 1 57 ? 12.340 61.749 16.674 1.000 28.374 56 VAL B O 1
ATOM 1423 N N . LEU B 1 58 ? 13.867 60.271 17.500 1.000 25.532 57 LEU B N 1
ATOM 1424 C CA . LEU B 1 58 ? 14.138 61.045 18.732 1.000 26.322 57 LEU B CA 1
ATOM 1425 C C . LEU B 1 58 ? 15.592 61.501 18.824 1.000 29.096 57 LEU B C 1
ATOM 1426 O O . LEU B 1 58 ? 16.486 60.644 18.925 1.000 28.724 57 LEU B O 1
ATOM 1431 N N . ASP B 1 59 ? 15.789 62.822 18.842 1.000 32.689 58 ASP B N 1
ATOM 1432 C CA . ASP B 1 59 ? 17.135 63.423 18.991 1.000 37.640 58 ASP B CA 1
ATOM 1433 C C . ASP B 1 59 ? 17.561 63.212 20.447 1.000 39.879 58 ASP B C 1
ATOM 1434 O O . ASP B 1 59 ? 16.671 63.139 21.324 1.000 40.282 58 ASP B O 1
ATOM 1439 N N . VAL B 1 60 ? 18.865 63.117 20.698 1.000 42.564 59 VAL B N 1
ATOM 1440 C CA . VAL B 1 60 ? 19.361 62.853 22.081 1.000 47.310 59 VAL B CA 1
ATOM 1441 C C . VAL B 1 60 ? 19.287 64.120 22.929 1.000 50.370 59 VAL B C 1
ATOM 1442 O O . VAL B 1 60 ? 18.788 64.067 24.051 1.000 52.665 59 VAL B O 1
ATOM 1454 N N . LEU B 1 62 ? 17.833 67.801 23.614 1.000 52.153 61 LEU B N 1
ATOM 1455 C CA . LEU B 1 62 ? 16.673 68.631 23.327 1.000 50.891 61 LEU B CA 1
ATOM 1456 C C . LEU B 1 62 ? 16.501 69.709 24.387 1.000 54.758 61 LEU B C 1
ATOM 1457 O O . LEU B 1 62 ? 17.018 69.568 25.488 1.000 58.122 61 LEU B O 1
ATOM 1462 N N . PRO B 1 63 ? 15.791 70.819 24.075 1.000 54.998 62 PRO B N 1
ATOM 1463 C CA . PRO B 1 63 ? 15.422 71.803 25.085 1.000 58.822 62 PRO B CA 1
ATOM 1464 C C . PRO B 1 63 ? 14.489 71.005 26.007 1.000 57.553 62 PRO B C 1
ATOM 1465 O O . PRO B 1 63 ? 13.727 70.191 25.492 1.000 53.427 62 PRO B O 1
ATOM 1469 N N . GLY B 1 64 ? 14.566 71.228 27.317 1.000 56.401 63 GLY B N 1
ATOM 1470 C CA . GLY B 1 64 ? 13.754 70.413 28.236 1.000 56.281 63 GLY B CA 1
ATOM 1471 C C . GLY B 1 64 ? 14.298 68.989 28.279 1.000 56.520 63 GLY B C 1
ATOM 1472 O O . GLY B 1 64 ? 15.512 68.805 28.013 1.000 56.719 63 GLY B O 1
ATOM 1473 N N . ALA B 1 65 ? 13.423 68.012 28.527 1.000 53.950 64 ALA B N 1
ATOM 1474 C CA . ALA B 1 65 ? 13.824 66.595 28.676 1.000 49.811 64 ALA B CA 1
ATOM 1475 C C . ALA B 1 65 ? 14.696 66.132 27.503 1.000 46.955 64 ALA B C 1
ATOM 1476 O O . ALA B 1 65 ? 14.298 66.355 26.331 1.000 43.119 64 ALA B O 1
ATOM 1478 N N . ASP B 1 66 ? 15.842 65.510 27.812 1.000 45.163 65 ASP B N 1
ATOM 1479 C CA . ASP B 1 66 ? 16.723 64.943 26.754 1.000 45.155 65 ASP B CA 1
ATOM 1480 C C . ASP B 1 66 ? 16.131 63.605 26.301 1.000 38.074 65 ASP B C 1
ATOM 1481 O O . ASP B 1 66 ? 15.208 63.108 26.969 1.000 36.318 65 ASP B O 1
ATOM 1486 N N . GLY B 1 67 ? 16.640 63.074 25.188 1.000 38.441 66 GLY B N 1
ATOM 1487 C CA . GLY B 1 67 ? 16.149 61.827 24.562 1.000 35.352 66 GLY B CA 1
ATOM 1488 C C . GLY B 1 67 ? 15.992 60.672 25.537 1.000 34.596 66 GLY B C 1
ATOM 1489 O O . GLY B 1 67 ? 14.919 60.023 25.512 1.000 34.329 66 GLY B O 1
ATOM 1490 N N . LEU B 1 68 ? 17.005 60.417 26.368 1.000 37.419 67 LEU B N 1
ATOM 1491 C CA . LEU B 1 68 ? 16.929 59.299 27.350 1.000 37.620 67 LEU B CA 1
ATOM 1492 C C . LEU B 1 68 ? 15.720 59.495 28.271 1.000 37.601 67 LEU B C 1
ATOM 1493 O O . LEU B 1 68 ? 14.964 58.513 28.487 1.000 35.000 67 LEU B O 1
ATOM 1498 N N . THR B 1 69 ? 15.511 60.727 28.750 1.000 39.135 68 THR B N 1
ATOM 1499 C CA . THR B 1 69 ? 14.362 61.002 29.652 1.000 38.675 68 THR B CA 1
ATOM 1500 C C . THR B 1 69 ? 13.057 60.755 28.899 1.000 36.142 68 THR B C 1
ATOM 1501 O O . THR B 1 69 ? 12.163 60.074 29.467 1.000 36.586 68 THR B O 1
ATOM 1505 N N . VAL B 1 70 ? 12.968 61.250 27.658 1.000 36.861 69 VAL B N 1
ATOM 1506 C CA . VAL B 1 70 ? 11.733 61.044 26.861 1.000 36.046 69 VAL B CA 1
ATOM 1507 C C . VAL B 1 70 ? 11.485 59.542 26.757 1.000 34.620 69 VAL B C 1
ATOM 1508 O O . VAL B 1 70 ? 10.355 59.097 27.015 1.000 37.499 69 VAL B O 1
ATOM 1512 N N . CYS B 1 71 ? 12.524 58.790 26.404 1.000 37.760 70 CYS B N 1
ATOM 1513 C CA . CYS B 1 71 ? 12.359 57.331 26.238 1.000 36.259 70 CYS B CA 1
ATOM 1514 C C . CYS B 1 71 ? 11.845 56.722 27.549 1.000 36.379 70 CYS B C 1
ATOM 1515 O O . CYS B 1 71 ? 10.819 56.016 27.522 1.000 40.820 70 CYS B O 1
ATOM 1518 N N . ARG B 1 72 ? 12.484 57.056 28.661 1.000 38.087 71 ARG B N 1
ATOM 1519 C CA . ARG B 1 72 ? 12.109 56.505 29.994 1.000 41.140 71 ARG B CA 1
ATOM 1520 C C . ARG B 1 72 ? 10.652 56.833 30.360 1.000 41.655 71 ARG B C 1
ATOM 1521 O O . ARG B 1 72 ? 9.937 55.933 30.868 1.000 40.914 71 ARG B O 1
ATOM 1529 N N . GLU B 1 73 ? 10.222 58.064 30.090 1.000 40.993 72 GLU B N 1
ATOM 1530 C CA . GLU B 1 73 ? 8.875 58.539 30.523 1.000 43.305 72 GLU B CA 1
ATOM 1531 C C . GLU B 1 73 ? 7.752 57.985 29.635 1.000 41.220 72 GLU B C 1
ATOM 1532 O O . GLU B 1 73 ? 6.626 57.818 30.157 1.000 41.552 72 GLU B O 1
ATOM 1538 N N . VAL B 1 74 ? 8.020 57.720 28.354 1.000 35.924 73 VAL B N 1
ATOM 1539 C CA . VAL B 1 74 ? 6.910 57.271 27.462 1.000 37.015 73 VAL B CA 1
ATOM 1540 C C . VAL B 1 74 ? 6.787 55.746 27.448 1.000 37.339 73 VAL B C 1
ATOM 1541 O O . VAL B 1 74 ? 5.639 55.279 27.251 1.000 38.876 73 VAL B O 1
ATOM 1545 N N . ARG B 1 75 ? 7.895 55.010 27.652 1.000 38.565 74 ARG B N 1
ATOM 1546 C CA . ARG B 1 75 ? 7.886 53.524 27.524 1.000 41.537 74 ARG B CA 1
ATOM 1547 C C . ARG B 1 75 ? 6.729 52.866 28.272 1.000 43.006 74 ARG B C 1
ATOM 1548 O O . ARG B 1 75 ? 6.082 51.978 27.712 1.000 44.767 74 ARG B O 1
ATOM 1556 N N . PRO B 1 76 ? 6.424 53.242 29.533 1.000 46.238 75 PRO B N 1
ATOM 1557 C CA . PRO B 1 76 ? 5.320 52.611 30.261 1.000 48.750 75 PRO B CA 1
ATOM 1558 C C . PRO B 1 76 ? 3.937 52.825 29.627 1.000 48.680 75 PRO B C 1
ATOM 1559 O O . PRO B 1 76 ? 3.031 52.088 29.969 1.000 48.132 75 PRO B O 1
ATOM 1563 N N . HIS B 1 77 ? 3.824 53.797 28.711 1.000 48.030 76 HIS B N 1
ATOM 1564 C CA . HIS B 1 77 ? 2.525 54.163 28.080 1.000 47.955 76 HIS B CA 1
ATOM 1565 C C . HIS B 1 77 ? 2.629 54.188 26.554 1.000 45.395 76 HIS B C 1
ATOM 1566 O O . HIS B 1 77 ? 1.616 54.512 25.908 1.000 44.044 76 HIS B O 1
ATOM 1573 N N . TYR B 1 78 ? 3.803 53.864 26.005 1.000 42.644 77 TYR B N 1
ATOM 1574 C CA . TYR B 1 78 ? 4.009 53.916 24.534 1.000 39.768 77 TYR B CA 1
ATOM 1575 C C . TYR B 1 78 ? 4.835 52.692 24.136 1.000 38.873 77 TYR B C 1
ATOM 1576 O O . TYR B 1 78 ? 6.001 52.613 24.535 1.000 36.241 77 TYR B O 1
ATOM 1585 N N . HIS B 1 79 ? 4.239 51.787 23.353 1.000 41.466 78 HIS B N 1
ATOM 1586 C CA . HIS B 1 79 ? 4.884 50.483 23.046 1.000 42.737 78 HIS B CA 1
ATOM 1587 C C . HIS B 1 79 ? 5.395 50.424 21.605 1.000 41.617 78 HIS B C 1
ATOM 1588 O O . HIS B 1 79 ? 5.857 49.337 21.200 1.000 39.859 78 HIS B O 1
ATOM 1595 N N . GLN B 1 80 ? 5.397 51.560 20.901 1.000 38.483 79 GLN B N 1
ATOM 1596 C CA . GLN B 1 80 ? 5.814 51.563 19.474 1.000 35.304 79 GLN B CA 1
ATOM 1597 C C . GLN B 1 80 ? 7.307 51.862 19.373 1.000 30.895 79 GLN B C 1
ATOM 1598 O O . GLN B 1 80 ? 7.925 52.299 20.333 1.000 28.839 79 GLN B O 1
ATOM 1604 N N . PRO B 1 81 ? 7.931 51.625 18.199 1.000 28.035 80 PRO B N 1
ATOM 1605 C CA . PRO B 1 81 ? 9.370 51.831 18.042 1.000 27.489 80 PRO B CA 1
ATOM 1606 C C . PRO B 1 81 ? 9.892 53.259 18.221 1.000 25.745 80 PRO B C 1
ATOM 1607 O O . PRO B 1 81 ? 9.228 54.202 17.815 1.000 26.845 80 PRO B O 1
ATOM 1611 N N . ILE B 1 82 ? 11.074 53.361 18.828 1.000 24.288 81 ILE B N 1
ATOM 1612 C CA . ILE B 1 82 ? 11.793 54.651 19.020 1.000 23.311 81 ILE B CA 1
ATOM 1613 C C . ILE B 1 82 ? 13.165 54.557 18.347 1.000 23.854 81 ILE B C 1
ATOM 1614 O O . ILE B 1 82 ? 13.976 53.663 18.724 1.000 23.337 81 ILE B O 1
ATOM 1619 N N . LEU B 1 83 ? 13.396 55.417 17.355 1.000 23.177 82 LEU B N 1
ATOM 1620 C CA . LEU B 1 83 ? 14.679 55.465 16.621 1.000 24.316 82 LEU B CA 1
ATOM 1621 C C . LEU B 1 83 ? 15.424 56.712 17.083 1.000 23.572 82 LEU B C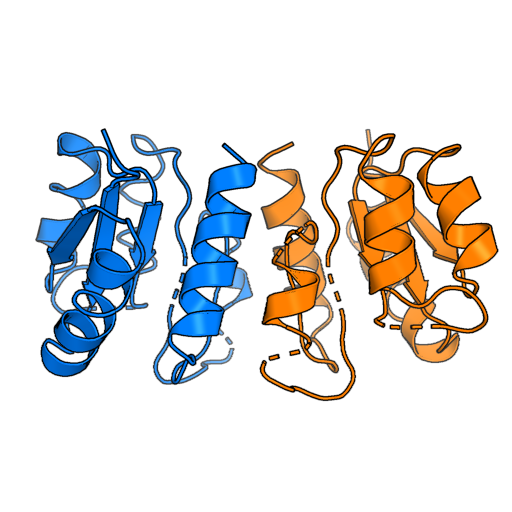 1
ATOM 1622 O O . LEU B 1 83 ? 14.978 57.825 16.798 1.000 25.045 82 LEU B O 1
ATOM 1635 N N . LEU B 1 85 ? 18.607 59.432 17.199 1.000 31.515 84 LEU B N 1
ATOM 1636 C CA . LEU B 1 85 ? 19.609 60.068 16.343 1.000 36.337 84 LEU B CA 1
ATOM 1637 C C . LEU B 1 85 ? 20.635 60.821 17.200 1.000 41.549 84 LEU B C 1
ATOM 1638 O O . LEU B 1 85 ? 20.227 61.494 18.168 1.000 46.650 84 LEU B O 1
ATOM 1643 N N . THR B 1 86 ? 21.918 60.740 16.850 1.000 44.217 85 THR B N 1
ATOM 1644 C CA . THR B 1 86 ? 22.949 61.463 17.641 1.000 46.357 85 THR B CA 1
ATOM 1645 C C . THR B 1 86 ? 23.895 62.205 16.707 1.000 47.997 85 THR B C 1
ATOM 1646 O O . THR B 1 86 ? 24.189 61.667 15.632 1.000 44.437 85 THR B O 1
ATOM 1650 N N . ALA B 1 87 ? 24.366 63.377 17.145 1.000 51.123 86 ALA B N 1
ATOM 1651 C CA . ALA B 1 87 ? 25.315 64.206 16.370 1.000 57.257 86 ALA B CA 1
ATOM 1652 C C . ALA B 1 87 ? 26.760 63.842 16.735 1.000 63.514 86 ALA B C 1
ATOM 1653 O O . ALA B 1 87 ? 27.679 64.470 16.166 1.000 67.496 86 ALA B O 1
ATOM 1655 N N . ARG B 1 88 ? 26.960 62.878 17.645 1.000 65.026 87 ARG B N 1
ATOM 1656 C CA . ARG B 1 88 ? 28.347 62.510 18.033 1.000 72.289 87 ARG B CA 1
ATOM 1657 C C . ARG B 1 88 ? 28.349 61.044 18.484 1.000 73.708 87 ARG B C 1
ATOM 1658 O O . ARG B 1 88 ? 27.625 60.715 19.444 1.000 74.319 87 ARG B O 1
ATOM 1666 N N . THR B 1 89 ? 29.129 60.203 17.795 1.000 76.024 88 THR B N 1
ATOM 1667 C CA . THR B 1 89 ? 29.189 58.743 18.078 1.000 77.655 88 THR B CA 1
ATOM 1668 C C . THR B 1 89 ? 30.044 58.441 19.317 1.000 74.526 88 THR B C 1
ATOM 1669 O O . THR B 1 89 ? 31.285 58.479 19.204 1.000 80.280 88 THR B O 1
ATOM 1673 N N . GLU B 1 90 ? 29.384 58.157 20.444 1.000 57.945 89 GLU B N 1
ATOM 1674 C CA . GLU B 1 90 ? 30.037 57.740 21.714 1.000 58.193 89 GLU B CA 1
ATOM 1675 C C . GLU B 1 90 ? 29.381 56.416 22.120 1.000 48.279 89 GLU B C 1
ATOM 1676 O O . GLU B 1 90 ? 28.144 56.383 22.196 1.000 48.229 89 GLU B O 1
ATOM 1682 N N . ASP B 1 91 ? 30.175 55.371 22.356 1.000 42.618 90 ASP B N 1
ATOM 1683 C CA . ASP B 1 91 ? 29.623 54.022 22.668 1.000 38.317 90 ASP B CA 1
ATOM 1684 C C . ASP B 1 91 ? 28.719 54.029 23.909 1.000 34.969 90 ASP B C 1
ATOM 1685 O O . ASP B 1 91 ? 27.675 53.385 23.894 1.000 30.375 90 ASP B O 1
ATOM 1698 N N . ASP B 1 93 ? 26.718 56.325 25.270 1.000 33.450 92 ASP B N 1
ATOM 1699 C CA . ASP B 1 93 ? 25.389 56.877 25.044 1.000 32.991 92 ASP B CA 1
ATOM 1700 C C . ASP B 1 93 ? 24.576 55.928 24.155 1.000 28.968 92 ASP B C 1
ATOM 1701 O O . ASP B 1 93 ? 23.347 55.804 24.363 1.000 27.236 92 ASP B O 1
ATOM 1706 N N . GLN B 1 94 ? 25.242 55.258 23.220 1.000 28.013 93 GLN B N 1
ATOM 1707 C CA . GLN B 1 94 ? 24.553 54.309 22.323 1.000 26.015 93 GLN B CA 1
ATOM 1708 C C . GLN B 1 94 ? 24.055 53.124 23.169 1.000 23.558 93 GLN B C 1
ATOM 1709 O O . GLN B 1 94 ? 22.886 52.741 23.042 1.000 21.904 93 GLN B O 1
ATOM 1715 N N . VAL B 1 95 ? 24.919 52.565 24.011 1.000 22.756 94 VAL B N 1
ATOM 1716 C CA . VAL B 1 95 ? 24.475 51.423 24.854 1.000 23.003 94 VAL B CA 1
ATOM 1717 C C . VAL B 1 95 ? 23.353 51.891 25.786 1.000 23.369 94 VAL B C 1
ATOM 1718 O O . VAL B 1 95 ? 22.342 51.184 25.894 1.000 23.480 94 VAL B O 1
ATOM 1722 N N . LEU B 1 96 ? 23.494 53.066 26.390 1.000 23.610 95 LEU B N 1
ATOM 1723 C CA . LEU B 1 96 ? 22.439 53.517 27.336 1.000 25.924 95 LEU B CA 1
ATOM 1724 C C . LEU B 1 96 ? 21.102 53.723 26.609 1.000 22.665 95 LEU B C 1
ATOM 1725 O O . LEU B 1 96 ? 20.057 53.341 27.168 1.000 22.347 95 LEU B O 1
ATOM 1730 N N . GLY B 1 97 ? 21.121 54.338 25.431 1.000 23.353 96 GLY B N 1
ATOM 1731 C CA . GLY B 1 97 ? 19.875 54.577 24.677 1.000 22.825 96 GLY B CA 1
ATOM 1732 C C . GLY B 1 97 ? 19.155 53.277 24.357 1.000 21.645 96 GLY B C 1
ATOM 1733 O O . GLY B 1 97 ? 17.920 53.194 24.583 1.000 20.786 96 GLY B O 1
ATOM 1734 N N . LEU B 1 98 ? 19.886 52.299 23.819 1.000 21.086 97 LEU B N 1
ATOM 1735 C CA . LEU B 1 98 ? 19.287 50.972 23.506 1.000 22.400 97 LEU B CA 1
ATOM 1736 C C . LEU B 1 98 ? 18.839 50.256 24.791 1.000 22.175 97 LEU B C 1
ATOM 1737 O O . LEU B 1 98 ? 17.713 49.737 24.821 1.000 23.152 97 LEU B O 1
ATOM 1742 N N . GLU B 1 99 ? 19.657 50.266 25.843 1.000 23.005 98 GLU B N 1
ATOM 1743 C CA . GLU B 1 99 ? 19.242 49.529 27.068 1.000 23.054 98 GLU B CA 1
ATOM 1744 C C . GLU B 1 99 ? 18.083 50.254 27.758 1.000 24.510 98 GLU B C 1
ATOM 1745 O O . GLU B 1 99 ? 17.371 49.649 28.561 1.000 26.850 98 GLU B O 1
ATOM 1759 N N . GLY B 1 101 ? 15.544 51.361 26.200 1.000 24.540 100 GLY B N 1
ATOM 1760 C CA . GLY B 1 101 ? 14.316 50.976 25.530 1.000 24.775 100 GLY B CA 1
ATOM 1761 C C . GLY B 1 101 ? 14.226 51.487 24.100 1.000 23.318 100 GLY B C 1
ATOM 1762 O O . GLY B 1 101 ? 13.195 51.219 23.471 1.000 26.321 100 GLY B O 1
ATOM 1763 N N . ALA B 1 102 ? 15.223 52.237 23.611 1.000 23.177 101 ALA B N 1
ATOM 1764 C CA . ALA B 1 102 ? 15.178 52.658 22.183 1.000 22.547 101 ALA B CA 1
ATOM 1765 C C . ALA B 1 102 ? 15.338 51.414 21.289 1.000 24.024 101 ALA B C 1
ATOM 1766 O O . ALA B 1 102 ? 15.974 50.448 21.733 1.000 23.689 101 ALA B O 1
ATOM 1768 N N . ASP B 1 103 ? 14.851 51.465 20.044 1.000 23.950 102 ASP B N 1
ATOM 1769 C CA . ASP B 1 103 ? 14.902 50.282 19.142 1.000 24.686 102 ASP B CA 1
ATOM 1770 C C . ASP B 1 103 ? 16.071 50.413 18.168 1.000 23.643 102 ASP B C 1
ATOM 1771 O O . ASP B 1 103 ? 16.520 49.382 17.644 1.000 24.921 102 ASP B O 1
ATOM 1776 N N . ASP B 1 104 ? 16.557 51.625 17.971 1.000 23.777 103 ASP B N 1
ATOM 1777 C CA . ASP B 1 104 ? 17.704 51.865 17.066 1.000 25.994 103 ASP B CA 1
ATOM 1778 C C . ASP B 1 104 ? 18.369 53.147 17.548 1.000 25.326 103 ASP B C 1
ATOM 1779 O O . ASP B 1 104 ? 17.732 53.932 18.297 1.000 24.384 103 ASP B O 1
ATOM 1784 N N . TYR B 1 105 ? 19.604 53.335 17.116 1.000 25.892 104 TYR B N 1
ATOM 1785 C CA . TYR B 1 105 ? 20.439 54.478 17.528 1.000 26.388 104 TYR B CA 1
ATOM 1786 C C . TYR B 1 105 ? 21.353 54.748 16.340 1.000 28.514 104 TYR B C 1
ATOM 1787 O O . TYR B 1 105 ? 22.193 53.876 16.024 1.000 27.597 104 TYR B O 1
ATOM 1796 N N . VAL B 1 106 ? 21.128 55.883 15.678 1.000 30.707 105 VAL B N 1
ATOM 1797 C CA . VAL B 1 106 ? 21.796 56.228 14.394 1.000 32.354 105 VAL B CA 1
ATOM 1798 C C . VAL B 1 106 ? 22.561 57.543 14.530 1.000 34.906 105 VAL B C 1
ATOM 1799 O O . VAL B 1 106 ? 22.003 58.504 15.110 1.000 31.647 105 VAL B O 1
ATOM 1803 N N . ALA B 1 107 ? 23.771 57.572 13.967 1.000 35.751 106 ALA B N 1
ATOM 1804 C CA . ALA B 1 107 ? 24.644 58.763 13.984 1.000 38.874 106 ALA B CA 1
ATOM 1805 C C . ALA B 1 107 ? 24.237 59.724 12.869 1.000 42.366 106 ALA B C 1
ATOM 1806 O O . ALA B 1 107 ? 23.996 59.258 11.730 1.000 44.901 106 ALA B O 1
ATOM 1808 N N . LYS B 1 108 ? 24.139 61.012 13.197 1.000 43.074 107 LYS B N 1
ATOM 1809 C CA . LYS B 1 108 ? 23.869 62.056 12.177 1.000 46.811 107 LYS B CA 1
ATOM 1810 C C . LYS B 1 108 ? 25.218 62.432 11.564 1.000 49.363 107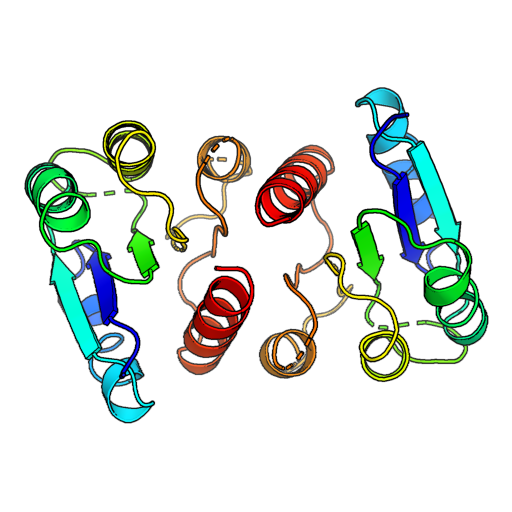 LYS B C 1
ATOM 1811 O O . LYS B 1 108 ? 26.246 62.305 12.225 1.000 52.201 107 LYS B O 1
ATOM 1817 N N . PRO B 1 109 ? 25.279 62.826 10.273 1.000 50.771 108 PRO B N 1
ATOM 1818 C CA . PRO B 1 109 ? 24.101 62.894 9.415 1.000 49.702 108 PRO B CA 1
ATOM 1819 C C . PRO B 1 109 ? 23.745 61.531 8.805 1.000 47.064 108 PRO B C 1
ATOM 1820 O O . PRO B 1 109 ? 24.637 60.740 8.548 1.000 45.378 108 PRO B O 1
ATOM 1824 N N . VAL B 1 110 ? 22.451 61.290 8.595 1.000 44.953 109 VAL B N 1
ATOM 1825 C CA . VAL B 1 110 ? 22.002 60.010 7.979 1.000 43.375 109 VAL B CA 1
ATOM 1826 C C . VAL B 1 110 ? 21.375 60.328 6.620 1.000 42.767 109 VAL B C 1
ATOM 1827 O O . VAL B 1 110 ? 20.622 61.314 6.521 1.000 42.667 109 VAL B O 1
ATOM 1831 N N A GLN B 1 111 ? 21.703 59.529 5.601 0.500 42.169 110 GLN B N 1
ATOM 1832 N N B GLN B 1 111 ? 21.703 59.529 5.601 0.500 41.121 110 GLN B N 1
ATOM 1833 C CA A GLN B 1 111 ? 21.099 59.722 4.258 0.500 43.144 110 GLN B CA 1
ATOM 1834 C CA B GLN B 1 111 ? 21.098 59.717 4.256 0.500 41.493 110 GLN B CA 1
ATOM 1835 C C A GLN B 1 111 ? 19.591 59.546 4.411 0.500 39.555 110 GLN B C 1
ATOM 1836 C C B GLN B 1 111 ? 19.589 59.540 4.405 0.500 38.669 110 GLN B C 1
ATOM 1837 O O A GLN B 1 111 ? 19.141 58.620 5.087 0.500 35.368 110 GLN B O 1
ATOM 1838 O O B GLN B 1 111 ? 19.138 58.610 5.075 0.500 34.606 110 GLN B O 1
ATOM 1849 N N . PRO B 1 112 ? 18.763 60.440 3.823 1.000 38.759 111 PRO B N 1
ATOM 1850 C CA . PRO B 1 112 ? 17.310 60.323 3.935 1.000 36.861 111 PRO B CA 1
ATOM 1851 C C . PRO B 1 112 ? 16.764 58.935 3.569 1.000 33.305 111 PRO B C 1
ATOM 1852 O O . PRO B 1 112 ? 15.890 58.456 4.249 1.000 30.442 111 PRO B O 1
ATOM 1856 N N . ARG B 1 113 ? 17.303 58.319 2.515 1.000 36.637 112 ARG B N 1
ATOM 1857 C CA . ARG B 1 113 ? 16.791 56.985 2.090 1.000 36.244 112 ARG B CA 1
ATOM 1858 C C . ARG B 1 113 ? 17.099 55.929 3.165 1.000 30.743 112 ARG B C 1
ATOM 1859 O O . ARG B 1 113 ? 16.290 54.985 3.309 1.000 29.210 112 ARG B O 1
ATOM 1867 N N . VAL B 1 114 ? 18.232 56.059 3.859 1.000 29.945 113 VAL B N 1
ATOM 1868 C CA . VAL B 1 114 ? 18.621 55.099 4.944 1.000 30.426 113 VAL B CA 1
ATOM 1869 C C . VAL B 1 114 ? 17.648 55.286 6.112 1.000 28.611 113 VAL B C 1
ATOM 1870 O O . VAL B 1 114 ? 17.144 54.275 6.648 1.000 24.316 113 VAL B O 1
ATOM 1874 N N . LEU B 1 115 ? 17.370 56.542 6.473 1.000 28.143 114 LEU B N 1
ATOM 1875 C CA . LEU B 1 115 ? 16.415 56.787 7.574 1.000 26.852 114 LEU B CA 1
ATOM 1876 C C . LEU B 1 115 ? 15.083 56.117 7.234 1.000 24.269 114 LEU B C 1
ATOM 1877 O O . LEU B 1 115 ? 14.530 55.460 8.119 1.000 23.087 114 LEU B O 1
ATOM 1882 N N . LEU B 1 116 ? 14.604 56.272 5.994 1.000 25.228 115 LEU B N 1
ATOM 1883 C CA . LEU B 1 116 ? 13.304 55.674 5.584 1.000 24.775 115 LEU B CA 1
ATOM 1884 C C . LEU B 1 116 ? 13.372 54.145 5.696 1.000 24.051 115 LEU B C 1
ATOM 1885 O O . LEU B 1 116 ? 12.389 53.547 6.157 1.000 24.079 115 LEU B O 1
ATOM 1890 N N . ALA B 1 117 ? 14.493 53.545 5.282 1.000 25.837 116 ALA B N 1
ATOM 1891 C CA . ALA B 1 117 ? 14.661 52.070 5.331 1.000 24.499 116 ALA B CA 1
ATOM 1892 C C . ALA B 1 117 ? 14.629 51.578 6.789 1.000 23.056 116 ALA B C 1
ATOM 1893 O O . ALA B 1 117 ? 13.999 50.526 7.061 1.000 22.049 116 ALA B O 1
ATOM 1895 N N . ARG B 1 118 ? 15.270 52.323 7.690 1.000 23.377 117 ARG B N 1
ATOM 1896 C CA . ARG B 1 118 ? 15.296 51.982 9.141 1.000 23.340 117 ARG B CA 1
ATOM 1897 C C . ARG B 1 118 ? 13.892 52.174 9.716 1.000 23.125 117 ARG B C 1
ATOM 1898 O O . ARG B 1 118 ? 13.471 51.347 10.539 1.000 23.429 117 ARG B O 1
ATOM 1906 N N . ILE B 1 119 ? 13.171 53.197 9.260 1.000 23.117 118 ILE B N 1
ATOM 1907 C CA . ILE B 1 119 ? 11.789 53.405 9.786 1.000 24.675 118 ILE B CA 1
ATOM 1908 C C . ILE B 1 119 ? 10.935 52.220 9.342 1.000 24.686 118 ILE B C 1
ATOM 1909 O O . ILE B 1 119 ? 10.200 51.672 10.166 1.000 25.129 118 ILE B O 1
ATOM 1914 N N . ARG B 1 120 ? 11.042 51.845 8.071 1.000 25.640 119 ARG B N 1
ATOM 1915 C CA . ARG B 1 120 ? 10.244 50.704 7.548 1.000 26.566 119 ARG B CA 1
ATOM 1916 C C . ARG B 1 120 ? 10.637 49.397 8.252 1.000 25.571 119 ARG B C 1
ATOM 1917 O O . ARG B 1 120 ? 9.720 48.598 8.538 1.000 24.173 119 ARG B O 1
ATOM 1925 N N . ALA B 1 121 ? 11.938 49.183 8.507 1.000 24.011 120 ALA B N 1
ATOM 1926 C CA . ALA B 1 121 ? 12.383 47.951 9.206 1.000 23.788 120 ALA B CA 1
ATOM 1927 C C . ALA B 1 121 ? 11.779 47.890 10.614 1.000 25.387 120 ALA B C 1
ATOM 1928 O O . ALA B 1 121 ? 11.288 46.798 11.016 1.000 25.988 120 ALA B O 1
ATOM 1930 N N . LEU B 1 122 ? 11.797 49.014 11.341 1.000 25.173 121 LEU B N 1
ATOM 1931 C CA . LEU B 1 122 ? 11.239 49.025 12.720 1.000 26.817 121 LEU B CA 1
ATOM 1932 C C . LEU B 1 122 ? 9.733 48.760 12.699 1.000 27.606 121 LEU B C 1
ATOM 1933 O O . LEU B 1 122 ? 9.271 48.008 13.566 1.000 28.005 121 LEU B O 1
ATOM 1938 N N . LEU B 1 123 ? 9.023 49.325 11.725 1.000 28.242 122 LEU B N 1
ATOM 1939 C CA . LEU B 1 123 ? 7.546 49.165 11.637 1.000 32.558 122 LEU B CA 1
ATOM 1940 C C . LEU B 1 123 ? 7.178 47.720 11.294 1.000 31.928 122 LEU B C 1
ATOM 1941 O O . LEU B 1 123 ? 6.069 47.320 11.652 1.000 34.334 122 LEU B O 1
ATOM 1946 N N . ARG B 1 124 ? 8.075 46.964 10.650 1.000 33.601 123 ARG B N 1
ATOM 1947 C CA . ARG B 1 124 ? 7.755 45.552 10.295 1.000 36.453 123 ARG B CA 1
ATOM 1948 C C . ARG B 1 124 ? 7.502 44.722 11.559 1.000 40.345 123 ARG B C 1
ATOM 1949 O O . ARG B 1 124 ? 6.728 43.756 11.464 1.000 44.609 123 ARG B O 1
ATOM 1957 N N . ARG B 1 125 ? 8.107 45.071 12.697 1.000 42.080 124 ARG B N 1
ATOM 1958 C CA . ARG B 1 125 ? 7.866 44.228 13.905 1.000 47.621 124 ARG B CA 1
ATOM 1959 C C . ARG B 1 125 ? 7.006 44.962 14.947 1.000 50.555 124 ARG B C 1
ATOM 1960 O O . ARG B 1 125 ? 7.416 44.990 16.121 1.000 57.325 124 ARG B O 1
ATOM 1968 N N . THR B 1 126 ? 5.837 45.478 14.549 1.000 52.943 125 THR B N 1
ATOM 1969 C CA . THR B 1 126 ? 4.923 46.181 15.494 1.000 57.380 125 THR B CA 1
ATOM 1970 C C . THR B 1 126 ? 3.585 45.434 15.566 1.000 63.164 125 THR B C 1
ATOM 1971 O O . THR B 1 126 ? 3.059 44.991 14.548 1.000 68.111 125 THR B O 1
#

Radius of gyration: 17.93 Å; Cα contacts (8 Å, |Δi|>4): 424; chains: 2; bounding box: 43×49×32 Å

Foldseek 3Di:
DFQEEEEADLPVVVQVVLCVLVVVVGHHYHYHAALVVLLVCCLPVQGQEYEAECHHHDGRLRSQVRNVVRHQHAYEEYQDDDVPQVSCVCVHPYYYYPPDDSVRVNVVVVVRSVVD/DQAEEEEADQPVVVQVVLCVLVVVVRHHYHYHAALVVLLVCCLVVQGQEYEAECHHYDGRLRSQVSCVVRHVHAYEEYQDDDVVQVSNVVPHPYYYYPPDDSVVVNVVVVVRSVVD

Sequence (232 aa):
KLPKILIVEDDERLARLTQEEYLIRNGLEVGVETDGNRAIRRRIISEQPDLVVLDVLPGADGLTVCCREVRPHYHQPILLTARTEDDDQVLGLEGADDYVAKPVQPRVLLARIRALLRRTKLPKILIVEDDERLARLLTQEEYLIRNGLEVGVETDGNRAIRRIISSEQPDLVVLDVLPGADGLTVCREVRPHYHQPILLTARTEDDQVLGLEGADDYVAKPVQQPRVLLARIRALLRRT

Solvent-accessible surface area: 11796 Å² total